Protein AF-A0A9P6EP85-F1 (afdb_monomer)

Structure (mmCIF, N/CA/C/O backbone):
data_AF-A0A9P6EP85-F1
#
_entry.id   AF-A0A9P6EP85-F1
#
loop_
_atom_site.group_PDB
_atom_site.id
_atom_site.type_symbol
_atom_site.label_atom_id
_atom_site.label_alt_id
_atom_site.label_comp_id
_atom_site.label_asym_id
_atom_site.label_entity_id
_atom_site.label_seq_id
_atom_site.pdbx_PDB_ins_code
_atom_site.Cartn_x
_atom_site.Cartn_y
_atom_site.Cartn_z
_atom_site.occupancy
_atom_site.B_iso_or_equiv
_atom_site.auth_seq_id
_atom_site.auth_comp_id
_atom_site.auth_asym_id
_atom_site.auth_atom_id
_atom_site.pdbx_PDB_model_num
ATOM 1 N N . MET A 1 1 ? 7.492 -10.870 2.588 1.00 73.75 1 MET A N 1
ATOM 2 C CA . MET A 1 1 ? 7.222 -9.502 3.086 1.00 73.75 1 MET A CA 1
ATOM 3 C C . MET A 1 1 ? 8.450 -8.638 2.850 1.00 73.75 1 MET A C 1
ATOM 5 O O . MET A 1 1 ? 9.540 -9.198 2.802 1.00 73.75 1 MET A O 1
ATOM 9 N N . GLY A 1 2 ? 8.272 -7.340 2.600 1.00 79.31 2 GLY A N 1
ATOM 10 C CA . GLY A 1 2 ? 9.378 -6.383 2.497 1.00 79.31 2 GLY A CA 1
ATOM 11 C C . GLY A 1 2 ? 9.687 -5.738 3.848 1.00 79.31 2 GLY A C 1
ATOM 12 O O . GLY A 1 2 ? 9.376 -6.296 4.897 1.00 79.31 2 GLY A O 1
ATOM 13 N N . THR A 1 3 ? 10.244 -4.536 3.815 1.00 85.38 3 THR A N 1
ATOM 14 C CA . THR A 1 3 ? 10.462 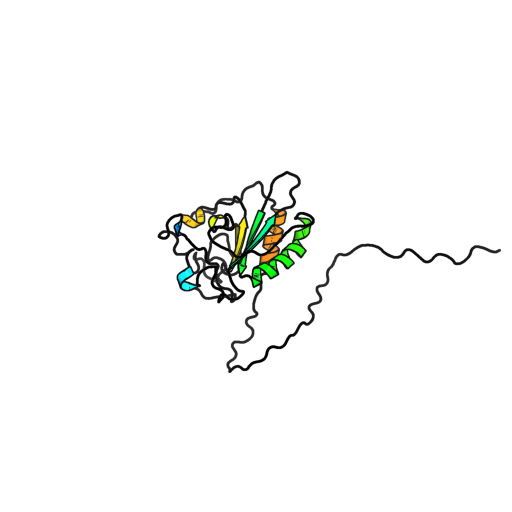-3.640 4.958 1.00 85.38 3 THR A CA 1
ATOM 15 C C . THR A 1 3 ? 9.866 -2.263 4.640 1.00 85.38 3 THR A C 1
ATOM 17 O O . THR A 1 3 ? 9.153 -2.099 3.649 1.00 85.38 3 THR A O 1
ATOM 20 N N . ARG A 1 4 ? 10.173 -1.249 5.452 1.00 85.75 4 ARG A N 1
ATOM 21 C CA . ARG A 1 4 ? 9.839 0.162 5.192 1.00 85.75 4 ARG A CA 1
ATOM 22 C C . ARG A 1 4 ? 10.688 0.808 4.099 1.00 85.75 4 ARG A C 1
ATOM 24 O O . ARG A 1 4 ? 10.381 1.908 3.653 1.00 85.75 4 ARG A O 1
ATOM 31 N N . LYS A 1 5 ? 11.732 0.117 3.634 1.00 85.75 5 LYS A N 1
ATOM 32 C CA . LYS A 1 5 ? 12.603 0.601 2.563 1.00 85.75 5 LYS A CA 1
ATOM 33 C C . LYS A 1 5 ? 12.040 0.214 1.200 1.00 85.75 5 LYS A C 1
ATOM 35 O O . LYS A 1 5 ? 11.703 -0.950 0.963 1.00 85.75 5 LYS A O 1
ATOM 40 N N . PHE A 1 6 ? 11.976 1.180 0.291 1.00 85.62 6 PHE A N 1
ATOM 41 C CA . PHE A 1 6 ? 11.610 0.920 -1.098 1.00 85.62 6 PHE A CA 1
ATOM 42 C C . PHE A 1 6 ? 12.661 0.022 -1.775 1.00 85.62 6 PHE A C 1
ATOM 44 O O . PHE A 1 6 ? 13.865 0.168 -1.549 1.00 85.62 6 PHE A O 1
ATOM 51 N N . GLY A 1 7 ? 12.205 -0.940 -2.578 1.00 81.88 7 GLY A N 1
ATOM 52 C CA . GLY A 1 7 ? 13.025 -2.009 -3.154 1.00 81.88 7 GLY A CA 1
ATOM 53 C C . GLY A 1 7 ? 13.224 -3.234 -2.262 1.00 81.88 7 GLY A C 1
ATOM 54 O O . GLY A 1 7 ? 13.940 -4.163 -2.636 1.00 81.88 7 GLY A O 1
ATOM 55 N N . SER A 1 8 ? 12.583 -3.278 -1.094 1.00 83.81 8 SER A N 1
ATOM 56 C CA . SER A 1 8 ? 12.597 -4.452 -0.222 1.00 83.81 8 SER A CA 1
ATOM 57 C C . SER A 1 8 ? 11.634 -5.550 -0.694 1.00 83.81 8 SER A C 1
ATOM 59 O O . SER A 1 8 ? 10.682 -5.325 -1.443 1.00 83.81 8 SER A O 1
ATOM 61 N N . GLY A 1 9 ? 11.868 -6.782 -0.235 1.00 79.38 9 GLY A N 1
ATOM 62 C CA . GLY A 1 9 ? 11.021 -7.932 -0.568 1.00 79.38 9 GLY A CA 1
ATOM 63 C C . GLY A 1 9 ? 11.385 -8.644 -1.875 1.00 79.38 9 GLY A C 1
ATOM 64 O O . GLY A 1 9 ? 10.648 -9.540 -2.282 1.00 79.38 9 GLY A O 1
ATOM 65 N N . TYR A 1 10 ? 12.512 -8.287 -2.499 1.00 81.00 10 TYR A N 1
ATOM 66 C CA . TYR A 1 10 ? 13.154 -9.100 -3.533 1.00 81.00 10 TYR A CA 1
ATOM 67 C C . TYR A 1 10 ? 13.868 -10.310 -2.905 1.00 81.00 10 TYR A C 1
ATOM 69 O O . TYR A 1 10 ? 14.637 -10.129 -1.956 1.00 81.00 10 TYR A O 1
ATOM 77 N N . PRO A 1 11 ? 13.664 -11.538 -3.417 1.00 75.88 11 PRO A N 1
ATOM 78 C CA . PRO A 1 11 ? 14.387 -12.712 -2.937 1.00 75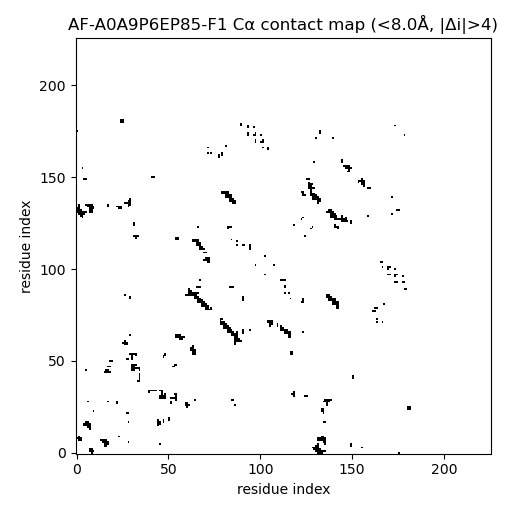.88 11 PRO A CA 1
ATOM 79 C C . PRO A 1 11 ? 15.905 -12.570 -3.115 1.00 75.88 11 PRO A C 1
ATOM 81 O O . PRO A 1 11 ? 16.378 -12.249 -4.201 1.00 75.88 11 PRO A O 1
ATOM 84 N N . GLY A 1 12 ? 16.671 -12.827 -2.052 1.00 68.88 12 GLY A N 1
ATOM 85 C CA . GLY A 1 12 ? 18.133 -12.958 -2.112 1.00 68.88 12 GLY A CA 1
ATOM 86 C C . GLY A 1 12 ? 18.936 -11.662 -2.275 1.00 68.88 12 GLY A C 1
ATOM 87 O O . GLY A 1 12 ? 20.152 -11.741 -2.423 1.00 68.88 12 GLY A O 1
ATOM 88 N N . ILE A 1 13 ? 18.303 -10.483 -2.240 1.00 66.75 13 ILE A N 1
ATOM 89 C CA . ILE A 1 13 ? 18.985 -9.209 -2.507 1.00 66.75 13 ILE A CA 1
ATOM 90 C C . ILE A 1 13 ? 18.655 -8.163 -1.421 1.00 66.75 13 ILE A C 1
ATOM 92 O O . ILE A 1 13 ? 17.506 -7.729 -1.340 1.00 66.75 13 ILE A O 1
ATOM 96 N N . PRO A 1 14 ? 19.645 -7.689 -0.634 1.00 62.72 14 PRO A N 1
ATOM 97 C CA . PRO A 1 14 ? 19.422 -6.733 0.456 1.00 62.72 14 PRO A CA 1
ATOM 98 C C . PRO A 1 14 ? 19.542 -5.247 0.057 1.00 62.72 14 PRO A C 1
ATOM 100 O O . PRO A 1 14 ? 19.476 -4.385 0.930 1.00 62.72 14 PRO A O 1
ATOM 103 N N . ILE A 1 15 ? 19.747 -4.918 -1.224 1.00 65.75 15 ILE A N 1
ATOM 104 C CA . ILE A 1 15 ? 19.901 -3.520 -1.672 1.00 65.75 15 ILE A CA 1
ATOM 105 C C . ILE A 1 15 ? 18.564 -2.770 -1.751 1.00 65.75 15 ILE A C 1
ATOM 107 O O . ILE A 1 15 ? 17.511 -3.367 -1.987 1.00 65.75 15 ILE A O 1
ATOM 111 N N . THR A 1 16 ? 18.629 -1.451 -1.569 1.00 72.12 16 THR A N 1
ATOM 112 C CA . THR A 1 16 ? 17.514 -0.515 -1.752 1.00 72.12 16 THR A CA 1
ATOM 113 C C . THR A 1 16 ? 17.204 -0.298 -3.232 1.00 72.12 16 THR A C 1
ATOM 115 O O . THR A 1 16 ? 18.029 -0.561 -4.109 1.00 72.12 16 THR A O 1
ATOM 118 N N . GLY A 1 17 ? 15.990 0.171 -3.514 1.00 76.69 17 GLY A N 1
ATOM 119 C CA . GLY A 1 17 ? 15.553 0.503 -4.865 1.00 76.69 17 GLY A CA 1
ATOM 120 C C . GLY A 1 17 ? 15.249 -0.693 -5.750 1.00 76.69 17 GLY A C 1
ATOM 121 O O . GLY A 1 17 ? 15.523 -1.846 -5.418 1.00 76.69 17 GLY A O 1
ATOM 122 N N . VAL A 1 18 ? 14.651 -0.400 -6.896 1.00 79.81 18 VAL A N 1
ATOM 123 C CA . VAL A 1 18 ? 14.153 -1.420 -7.825 1.00 79.81 18 VAL A CA 1
ATOM 124 C C . VAL A 1 18 ? 14.833 -1.393 -9.180 1.00 79.81 18 VAL A C 1
ATOM 126 O O . VAL A 1 18 ? 14.522 -2.246 -9.985 1.00 79.81 18 VAL A O 1
ATOM 129 N N . ALA A 1 19 ? 15.785 -0.487 -9.407 1.00 81.75 19 ALA A N 1
ATOM 130 C CA . ALA A 1 19 ? 16.443 -0.346 -10.700 1.00 81.75 19 ALA A CA 1
ATOM 131 C C . ALA A 1 19 ? 17.117 -1.646 -11.178 1.00 81.75 19 ALA A C 1
ATOM 133 O O . ALA A 1 19 ? 17.820 -2.309 -10.406 1.00 81.75 19 ALA A O 1
ATOM 134 N N . GLY A 1 20 ? 16.922 -1.993 -12.449 1.00 78.44 20 GLY A N 1
ATOM 135 C CA . GLY A 1 20 ? 17.494 -3.170 -13.105 1.00 78.44 20 GLY A CA 1
ATOM 136 C C . GLY A 1 20 ? 16.911 -4.501 -12.633 1.00 78.44 20 GLY A C 1
ATOM 137 O O . GLY A 1 20 ? 17.540 -5.545 -12.828 1.00 78.44 20 GLY A O 1
ATOM 138 N N . ARG A 1 21 ? 15.756 -4.498 -11.958 1.00 80.38 21 ARG A N 1
ATOM 139 C CA . ARG A 1 21 ? 15.169 -5.712 -11.376 1.00 80.38 21 ARG A CA 1
ATOM 140 C C . ARG A 1 21 ? 14.017 -6.268 -12.205 1.00 80.38 21 ARG A C 1
ATOM 142 O O . ARG A 1 21 ? 13.260 -5.545 -12.845 1.00 80.38 21 ARG A O 1
ATOM 149 N N . GLY A 1 22 ? 13.883 -7.592 -12.166 1.00 79.88 22 GLY A N 1
ATOM 150 C CA . GLY A 1 22 ? 12.738 -8.290 -12.748 1.00 79.88 22 GLY A CA 1
ATOM 151 C C . GLY A 1 22 ? 11.479 -8.190 -11.882 1.00 79.88 22 GLY A C 1
ATOM 152 O O . GLY A 1 22 ? 11.481 -7.573 -10.822 1.00 79.88 22 GLY A O 1
ATOM 153 N N . PHE A 1 23 ? 10.414 -8.872 -12.301 1.00 84.31 23 PHE A N 1
ATOM 154 C CA . PHE A 1 23 ? 9.119 -8.868 -11.613 1.00 84.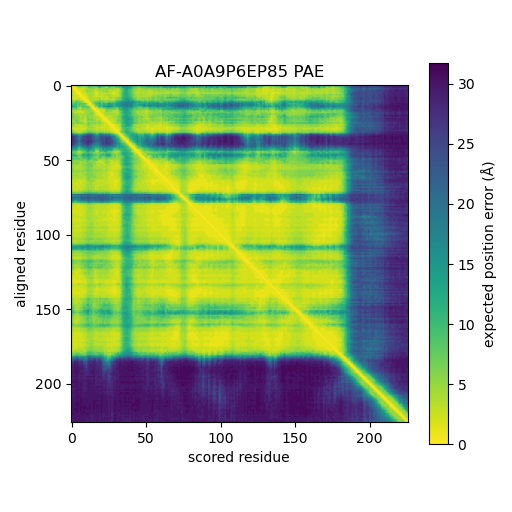31 23 PHE A CA 1
ATOM 155 C C . PHE A 1 23 ? 8.849 -10.231 -10.965 1.00 84.31 23 PHE A C 1
ATOM 157 O O . PHE A 1 23 ? 8.136 -11.051 -11.546 1.00 84.31 23 PHE A O 1
ATOM 164 N N . PRO A 1 24 ? 9.397 -10.521 -9.767 1.00 78.56 24 PRO A N 1
ATOM 165 C CA . PRO A 1 24 ? 9.235 -11.832 -9.131 1.00 78.56 24 PRO A CA 1
ATOM 166 C C . PRO A 1 24 ? 7.772 -12.188 -8.824 1.00 78.56 24 PRO A C 1
ATOM 168 O O . PRO A 1 24 ? 7.471 -13.347 -8.565 1.00 78.56 24 PRO A O 1
ATOM 171 N N . PHE A 1 25 ? 6.873 -11.202 -8.863 1.00 81.94 25 PHE A N 1
ATOM 172 C CA . PHE A 1 25 ? 5.442 -11.359 -8.612 1.00 81.94 25 PHE A CA 1
ATOM 173 C C . PHE A 1 25 ? 4.581 -10.832 -9.772 1.00 81.94 25 PHE A C 1
ATOM 175 O O . PHE A 1 25 ? 3.419 -10.516 -9.555 1.00 81.94 25 PHE A O 1
ATOM 182 N N . VAL A 1 26 ? 5.145 -10.716 -10.986 1.00 83.50 26 VAL A N 1
ATOM 183 C CA . VAL A 1 26 ? 4.529 -10.177 -12.225 1.00 83.50 26 VAL A CA 1
ATOM 184 C C . VAL A 1 26 ? 4.136 -8.699 -12.197 1.00 83.50 26 VAL A C 1
ATOM 186 O O . VAL A 1 26 ? 4.336 -8.006 -13.194 1.00 83.50 26 VAL A O 1
ATOM 189 N N . PHE A 1 27 ? 3.642 -8.192 -11.074 1.00 86.94 27 PHE A N 1
ATOM 190 C CA . PHE A 1 27 ? 3.335 -6.779 -10.905 1.00 86.94 27 PHE A CA 1
ATOM 191 C C . PHE A 1 27 ? 4.606 -5.932 -10.898 1.00 86.94 27 PHE A C 1
ATOM 193 O O . PHE A 1 27 ? 5.666 -6.349 -10.418 1.00 86.94 27 PHE A O 1
ATOM 200 N N . TRP A 1 28 ? 4.493 -4.732 -11.461 1.00 89.12 28 TRP A N 1
ATOM 201 C CA . TRP A 1 28 ? 5.596 -3.783 -11.517 1.00 89.12 28 TRP A CA 1
ATOM 202 C C . TRP A 1 28 ? 5.761 -3.087 -10.167 1.00 89.12 28 TRP A C 1
ATOM 204 O O . TRP A 1 28 ? 4.763 -2.844 -9.483 1.00 89.12 28 TRP A O 1
ATOM 214 N N . PRO A 1 29 ? 6.993 -2.725 -9.774 1.00 89.50 29 PRO A N 1
ATOM 215 C CA . PRO A 1 29 ? 7.190 -1.865 -8.625 1.00 89.50 29 PRO A CA 1
ATOM 216 C C . PRO A 1 29 ? 6.422 -0.551 -8.768 1.00 89.50 29 PRO A C 1
ATOM 218 O O . PRO A 1 29 ? 6.234 -0.031 -9.876 1.00 89.50 29 PRO A O 1
ATOM 221 N N . LEU A 1 30 ? 6.025 0.004 -7.627 1.00 90.62 30 LEU A N 1
ATOM 222 C CA . LEU A 1 30 ? 5.431 1.332 -7.562 1.00 90.62 30 LEU A CA 1
ATOM 223 C C . LEU A 1 30 ? 6.388 2.365 -8.164 1.00 90.62 30 LEU A C 1
ATOM 225 O O . LEU A 1 30 ? 7.606 2.242 -8.031 1.00 90.62 30 LEU A O 1
ATOM 229 N N . ALA A 1 31 ? 5.824 3.374 -8.816 1.00 87.69 31 ALA A N 1
ATOM 230 C CA . ALA A 1 31 ? 6.543 4.548 -9.276 1.00 87.69 31 ALA A CA 1
ATOM 231 C C . ALA A 1 31 ? 6.081 5.750 -8.465 1.00 87.69 31 ALA A C 1
ATOM 233 O O . ALA A 1 31 ? 4.944 6.199 -8.593 1.00 87.69 31 ALA A O 1
ATOM 234 N N . TRP A 1 32 ? 6.970 6.256 -7.619 1.00 84.44 32 TRP A N 1
ATOM 235 C CA . TRP A 1 32 ? 6.767 7.531 -6.951 1.00 84.44 32 TRP A CA 1
ATOM 236 C C . TRP A 1 32 ? 7.176 8.608 -7.943 1.00 84.44 32 TRP A C 1
ATOM 238 O O . TRP A 1 32 ? 8.355 8.705 -8.290 1.00 84.44 32 TRP A O 1
ATOM 248 N N . GLY A 1 33 ? 6.223 9.366 -8.476 1.00 63.62 33 GLY A N 1
ATOM 249 C CA . GLY A 1 33 ? 6.595 10.442 -9.369 1.00 63.62 33 GLY A CA 1
ATOM 250 C C . GLY A 1 33 ? 7.086 11.637 -8.555 1.00 63.62 33 GLY A C 1
ATOM 251 O O . GLY A 1 33 ? 6.698 11.891 -7.413 1.00 63.62 33 GLY A O 1
ATOM 252 N N . GLY A 1 34 ? 8.059 12.339 -9.122 1.00 52.62 34 GLY A N 1
ATOM 253 C CA . GLY A 1 34 ? 8.551 13.565 -8.529 1.00 52.62 34 GLY A CA 1
ATOM 254 C C . GLY A 1 34 ? 9.263 13.389 -7.182 1.00 52.62 34 GLY A C 1
ATOM 255 O O . GLY A 1 34 ? 8.911 14.040 -6.203 1.00 52.62 34 GLY A O 1
ATOM 256 N N . ALA A 1 35 ? 10.466 12.814 -7.228 1.00 43.06 35 ALA A N 1
ATOM 257 C CA . ALA A 1 35 ? 11.585 13.405 -6.483 1.00 43.06 35 ALA A CA 1
ATOM 258 C C . ALA A 1 35 ? 11.802 14.911 -6.834 1.00 43.06 35 ALA A C 1
ATOM 260 O O . ALA A 1 35 ? 12.675 15.565 -6.286 1.00 43.06 35 ALA A O 1
ATOM 261 N N . GLY A 1 36 ? 11.008 15.509 -7.733 1.00 37.97 36 GLY A N 1
ATOM 262 C CA . GLY A 1 36 ? 11.091 16.886 -8.219 1.00 37.97 36 GLY A CA 1
ATOM 263 C C . GLY A 1 36 ? 10.569 18.005 -7.313 1.00 37.97 36 GLY A C 1
ATOM 264 O O . GLY A 1 36 ? 10.801 19.157 -7.663 1.00 37.97 36 GLY A O 1
ATOM 265 N N . ALA A 1 37 ? 9.941 17.737 -6.162 1.00 38.00 37 ALA A N 1
ATOM 266 C CA . ALA A 1 37 ? 9.638 18.800 -5.183 1.00 38.00 37 ALA A CA 1
ATOM 267 C C . ALA A 1 37 ? 10.681 18.901 -4.047 1.00 38.00 37 ALA A C 1
ATOM 269 O O . ALA A 1 37 ? 10.747 19.916 -3.358 1.00 38.00 37 ALA A O 1
ATOM 270 N N . ALA A 1 38 ? 11.543 17.888 -3.899 1.00 36.22 38 ALA A N 1
ATOM 271 C CA . ALA A 1 38 ? 12.669 17.869 -2.966 1.00 36.22 38 ALA A CA 1
ATOM 272 C C . ALA A 1 38 ? 13.878 17.148 -3.597 1.00 36.22 38 ALA A C 1
ATOM 274 O O . ALA A 1 38 ? 14.322 16.106 -3.127 1.00 36.22 38 ALA A O 1
ATOM 275 N N . GLY A 1 39 ? 14.409 17.710 -4.687 1.00 35.44 39 GLY A N 1
ATOM 276 C CA . GLY A 1 39 ? 15.680 17.276 -5.276 1.00 35.44 39 GLY A CA 1
ATOM 277 C C . GLY A 1 39 ? 15.600 16.004 -6.127 1.00 35.44 39 GLY A C 1
ATOM 278 O O . GLY A 1 39 ? 16.026 14.930 -5.703 1.00 35.44 39 GLY A O 1
ATOM 279 N N . ALA A 1 40 ? 15.189 16.162 -7.392 1.00 39.34 40 ALA A N 1
ATOM 280 C CA . ALA A 1 40 ? 15.161 15.104 -8.413 1.00 39.34 40 ALA A CA 1
ATOM 281 C C . ALA A 1 40 ? 16.546 14.497 -8.722 1.00 39.34 40 ALA A C 1
ATOM 283 O O . ALA A 1 40 ? 16.662 13.560 -9.503 1.00 39.34 40 ALA A O 1
ATOM 284 N N . THR A 1 41 ? 17.602 15.022 -8.107 1.00 40.97 41 THR A N 1
ATOM 285 C CA . THR A 1 41 ? 18.986 14.569 -8.240 1.00 40.97 41 THR A CA 1
ATOM 286 C C . THR A 1 41 ? 19.443 13.642 -7.114 1.00 40.97 41 THR A C 1
ATOM 288 O O . THR A 1 41 ? 20.540 13.102 -7.206 1.00 40.97 41 THR A O 1
ATOM 291 N N . THR A 1 42 ? 18.667 13.471 -6.035 1.00 46.72 42 THR A N 1
ATOM 292 C CA . THR A 1 42 ? 19.180 12.804 -4.822 1.00 46.72 42 THR A CA 1
ATOM 293 C C . THR A 1 42 ? 18.639 11.380 -4.637 1.00 46.72 42 THR A C 1
ATOM 295 O O . THR A 1 42 ? 19.357 10.533 -4.112 1.00 46.72 42 THR A O 1
ATOM 298 N N . TYR A 1 43 ? 17.437 11.052 -5.142 1.00 58.44 43 TYR A N 1
ATOM 299 C CA . TYR A 1 43 ? 16.791 9.743 -4.899 1.00 58.44 43 TYR A CA 1
ATOM 300 C C . TYR A 1 43 ? 16.330 9.021 -6.168 1.00 58.44 43 TYR A C 1
ATOM 302 O O . TYR A 1 43 ? 15.188 8.577 -6.269 1.00 58.44 43 TYR A O 1
ATOM 310 N N . HIS A 1 44 ? 17.257 8.833 -7.113 1.00 59.06 44 HIS A N 1
ATOM 311 C CA . HIS A 1 44 ? 17.052 8.077 -8.362 1.00 59.06 44 HIS A CA 1
ATOM 312 C C . HIS A 1 44 ? 16.444 6.681 -8.176 1.00 59.06 44 HIS A C 1
ATOM 314 O O . HIS A 1 44 ? 15.866 6.124 -9.097 1.00 59.06 44 HIS A O 1
ATOM 320 N N . TYR A 1 45 ? 16.580 6.089 -6.992 1.00 67.88 45 TYR A N 1
ATOM 321 C CA . TYR A 1 45 ? 16.059 4.757 -6.728 1.00 67.88 45 TYR A CA 1
ATOM 322 C C . TYR A 1 45 ? 14.543 4.734 -6.453 1.00 67.88 45 TYR A C 1
ATOM 324 O O . TYR A 1 45 ? 13.965 3.650 -6.511 1.00 67.88 45 TYR A O 1
ATOM 332 N N . LEU A 1 46 ? 13.929 5.885 -6.135 1.00 69.06 46 LEU A N 1
ATOM 333 C CA . LEU A 1 46 ? 12.478 6.071 -5.976 1.00 69.06 46 LEU A CA 1
ATOM 334 C C . LEU A 1 46 ? 11.810 6.454 -7.305 1.00 69.06 46 LEU A C 1
ATOM 336 O O . LEU A 1 46 ? 10.683 6.034 -7.560 1.00 69.06 46 LEU A O 1
ATOM 340 N N . ASP A 1 47 ? 12.524 7.211 -8.146 1.00 68.94 47 ASP A N 1
ATOM 341 C CA . ASP A 1 47 ? 12.102 7.551 -9.505 1.00 68.94 47 ASP A CA 1
ATOM 342 C C . ASP A 1 47 ? 12.556 6.473 -10.491 1.00 68.94 47 ASP A C 1
ATOM 344 O O . ASP A 1 47 ? 13.613 6.533 -11.117 1.00 68.94 47 ASP A O 1
ATOM 348 N N . ASN A 1 48 ? 11.724 5.451 -10.616 1.00 67.25 48 ASN A N 1
ATOM 349 C CA . ASN A 1 48 ? 11.910 4.356 -11.556 1.00 67.25 48 ASN A CA 1
ATOM 350 C C . ASN A 1 48 ? 10.999 4.506 -12.788 1.00 67.25 48 ASN A C 1
ATOM 352 O O . ASN A 1 48 ? 10.784 3.538 -13.524 1.00 67.25 48 ASN A O 1
ATOM 356 N N . SER A 1 49 ? 10.467 5.714 -13.016 1.00 71.00 49 SER A N 1
ATOM 357 C CA . SER A 1 49 ? 9.484 5.978 -14.068 1.00 71.00 49 SER A CA 1
ATOM 358 C C . SER A 1 49 ? 10.039 5.775 -15.478 1.00 71.00 49 SER A C 1
ATOM 360 O O . SER A 1 49 ? 9.298 5.489 -16.415 1.00 71.00 49 SER A O 1
ATOM 362 N N . THR A 1 50 ? 11.362 5.857 -15.620 1.00 75.56 50 THR A N 1
ATOM 363 C CA . THR A 1 50 ? 12.069 5.589 -16.878 1.00 75.56 50 THR A CA 1
ATOM 364 C C . THR A 1 50 ? 12.147 4.092 -17.195 1.00 75.56 50 THR A C 1
ATOM 366 O O . THR A 1 50 ? 12.083 3.712 -18.360 1.00 75.56 50 THR A O 1
ATOM 369 N N . GLU A 1 51 ? 12.269 3.232 -16.179 1.00 77.94 51 GLU A N 1
ATOM 370 C CA . GLU A 1 51 ? 12.414 1.780 -16.366 1.00 77.94 51 GLU A CA 1
ATOM 371 C C . GLU A 1 51 ? 11.062 1.060 -16.371 1.00 77.94 51 GLU A C 1
ATOM 373 O O . GLU A 1 51 ? 10.808 0.205 -17.217 1.00 77.94 51 GLU A O 1
ATOM 378 N N . TYR A 1 52 ? 10.170 1.436 -15.453 1.00 79.25 52 TYR A N 1
ATOM 379 C CA . TYR A 1 52 ? 8.878 0.778 -15.243 1.00 79.25 52 TYR A CA 1
ATOM 380 C C . TYR A 1 52 ? 7.689 1.677 -15.608 1.00 79.25 52 TYR A C 1
ATOM 382 O O . TYR A 1 52 ? 6.548 1.387 -15.263 1.00 79.25 52 TYR A O 1
ATOM 390 N N . GLY A 1 53 ? 7.929 2.789 -16.302 1.00 83.12 53 GLY A N 1
ATOM 391 C CA . GLY A 1 53 ? 6.894 3.746 -16.691 1.00 83.12 53 GLY A CA 1
ATOM 392 C C . GLY A 1 53 ? 6.388 4.631 -15.540 1.00 83.12 53 GLY A C 1
ATOM 393 O O . GLY A 1 53 ? 6.667 4.364 -14.373 1.00 83.12 53 GLY A O 1
ATOM 394 N N . PRO A 1 54 ? 5.610 5.685 -15.839 1.00 86.88 54 PRO A N 1
ATOM 395 C CA . PRO A 1 54 ? 5.007 6.577 -14.841 1.00 86.88 54 PRO A CA 1
ATOM 396 C C . PRO A 1 54 ? 3.800 5.946 -14.130 1.00 86.88 54 PRO A C 1
ATOM 398 O O . PRO A 1 54 ? 3.277 4.916 -14.570 1.00 86.88 54 PRO A O 1
ATOM 401 N N . PHE A 1 55 ? 3.373 6.511 -12.997 1.00 88.50 55 PHE A N 1
ATOM 402 C CA . PHE A 1 55 ? 2.302 5.956 -12.151 1.00 88.50 55 PHE A CA 1
ATOM 403 C C . PHE A 1 55 ? 0.955 5.785 -12.880 1.00 88.50 55 PHE A C 1
ATOM 405 O O . PHE A 1 55 ? 0.192 4.870 -12.570 1.00 88.50 55 PHE A O 1
ATOM 412 N N . ASP A 1 56 ? 0.692 6.608 -13.892 1.00 89.44 56 ASP A N 1
ATOM 413 C CA . ASP A 1 56 ? -0.506 6.613 -14.738 1.00 89.44 56 ASP A CA 1
ATOM 414 C C . ASP A 1 56 ? -0.387 5.717 -15.987 1.00 89.44 56 ASP A C 1
ATOM 416 O O . ASP A 1 56 ? -1.281 5.692 -16.836 1.00 89.44 56 ASP A O 1
ATOM 420 N N . ASN A 1 57 ? 0.689 4.931 -16.103 1.00 88.56 57 ASN A N 1
ATOM 421 C CA . ASN A 1 57 ? 0.869 4.006 -17.215 1.00 88.56 57 ASN A CA 1
ATOM 422 C C . ASN A 1 57 ? -0.151 2.857 -17.159 1.00 88.56 57 ASN A C 1
ATOM 424 O O . ASN A 1 57 ? -0.043 1.938 -16.348 1.00 88.56 57 ASN A O 1
ATOM 428 N N . SER A 1 58 ? -1.116 2.878 -18.078 1.00 90.44 58 SER A N 1
ATOM 429 C CA . SER A 1 58 ? -2.164 1.858 -18.201 1.00 90.44 58 SER A CA 1
ATOM 430 C C . SER A 1 58 ? -1.668 0.496 -18.699 1.00 90.44 58 SER A C 1
ATOM 432 O O . SER A 1 58 ? -2.386 -0.490 -18.559 1.00 90.44 58 SER A O 1
ATOM 434 N N . SER A 1 59 ? -0.442 0.413 -19.232 1.00 90.00 59 SER A N 1
ATOM 435 C CA . SER A 1 59 ? 0.191 -0.853 -19.640 1.00 90.00 59 SER A CA 1
ATOM 436 C C . SER A 1 59 ? 0.788 -1.640 -18.467 1.00 90.00 59 SER A C 1
ATOM 438 O O . SER A 1 59 ? 1.273 -2.754 -18.666 1.00 90.00 59 SER A O 1
ATOM 440 N N . ARG A 1 60 ? 0.769 -1.084 -17.247 1.00 89.81 60 ARG A N 1
ATOM 441 C CA . ARG A 1 60 ? 1.138 -1.806 -16.024 1.00 89.81 60 ARG A CA 1
ATOM 442 C C . ARG A 1 60 ? 0.244 -3.043 -15.851 1.00 89.81 60 ARG A C 1
ATOM 444 O O . ARG A 1 60 ? -0.978 -2.919 -15.963 1.00 89.81 60 ARG A O 1
ATOM 451 N N . PRO A 1 61 ? 0.799 -4.224 -15.525 1.00 90.44 61 PRO A N 1
ATOM 452 C CA . PRO A 1 61 ? 0.003 -5.362 -15.081 1.00 90.44 61 PRO A CA 1
ATOM 453 C C . PRO A 1 61 ? -0.885 -4.959 -13.900 1.00 90.44 61 PRO A C 1
ATOM 455 O O . PRO A 1 61 ? -0.398 -4.369 -12.940 1.00 90.44 61 PRO A O 1
ATOM 458 N N . GLY A 1 62 ? -2.185 -5.240 -14.003 1.00 90.88 62 GLY A N 1
ATOM 459 C CA . GLY A 1 62 ? -3.179 -4.817 -13.011 1.00 90.88 62 GLY A CA 1
ATOM 460 C C . GLY A 1 62 ? -3.670 -3.365 -13.146 1.00 90.88 62 GLY A C 1
ATOM 461 O O . GLY A 1 62 ? -4.605 -2.964 -12.457 1.00 90.88 62 GLY A O 1
ATOM 462 N N . GLY A 1 63 ? -3.127 -2.592 -14.091 1.00 93.38 63 GLY A N 1
ATOM 463 C CA . GLY A 1 63 ? -3.555 -1.232 -14.420 1.00 93.38 63 GLY A CA 1
ATOM 464 C C . GLY A 1 63 ? -2.762 -0.133 -13.711 1.00 93.38 63 GLY A C 1
ATOM 465 O O . GLY A 1 63 ? -1.738 -0.375 -13.074 1.00 93.38 63 GLY A O 1
ATOM 466 N N . VAL A 1 64 ? -3.239 1.106 -13.853 1.00 94.38 64 VAL A N 1
ATOM 467 C CA . VAL A 1 64 ? -2.595 2.298 -13.277 1.00 94.38 64 VAL A CA 1
ATOM 468 C C . VAL A 1 64 ? -2.490 2.214 -11.755 1.00 94.38 64 VAL A C 1
ATOM 470 O O . VAL A 1 64 ? -3.297 1.548 -11.096 1.00 94.38 64 VAL A O 1
ATOM 473 N N . MET A 1 65 ? -1.520 2.930 -11.187 1.00 94.75 65 MET A N 1
ATOM 474 C CA . MET A 1 65 ? -1.392 3.021 -9.738 1.00 94.75 65 MET A CA 1
ATOM 475 C C . MET A 1 65 ? -2.636 3.662 -9.127 1.00 94.75 65 MET A C 1
ATOM 477 O O . MET A 1 65 ? -3.153 4.674 -9.599 1.00 94.75 65 MET A O 1
ATOM 481 N N . THR A 1 66 ? -3.120 3.039 -8.066 1.00 96.75 66 THR A N 1
ATOM 482 C CA . THR A 1 66 ? -4.395 3.323 -7.420 1.00 96.75 66 THR A CA 1
ATOM 483 C C . THR A 1 66 ? -4.191 3.247 -5.915 1.00 96.75 66 THR A C 1
ATOM 485 O O . THR A 1 66 ? -3.358 2.480 -5.433 1.00 96.75 66 THR A O 1
ATOM 488 N N . THR A 1 67 ? -4.931 4.050 -5.162 1.00 97.75 67 THR A N 1
ATOM 489 C CA . THR A 1 67 ? -4.890 4.077 -3.702 1.00 97.75 67 THR A CA 1
ATOM 490 C C . THR A 1 67 ? -6.283 3.963 -3.099 1.00 97.75 67 THR A C 1
ATOM 492 O O . THR A 1 67 ? -7.271 4.338 -3.728 1.00 97.75 67 THR A O 1
ATOM 495 N N . ALA A 1 68 ? -6.367 3.440 -1.880 1.00 97.69 68 ALA A N 1
ATOM 496 C CA . ALA A 1 68 ? -7.583 3.431 -1.077 1.00 97.69 68 ALA A CA 1
ATOM 497 C C . ALA A 1 68 ? -7.240 3.709 0.387 1.00 97.69 68 ALA A C 1
ATOM 499 O O . ALA A 1 68 ? -6.180 3.295 0.863 1.00 97.69 68 ALA A O 1
ATOM 500 N N . ALA A 1 69 ? -8.134 4.416 1.077 1.00 97.00 69 ALA A N 1
ATOM 501 C CA . ALA A 1 69 ? -7.956 4.834 2.460 1.00 97.00 69 ALA A CA 1
ATOM 502 C C . ALA A 1 69 ? -8.795 3.975 3.414 1.00 97.00 69 ALA A C 1
ATOM 504 O O . ALA A 1 69 ? -9.968 3.701 3.159 1.00 97.00 69 ALA A O 1
ATOM 505 N N . PHE A 1 70 ? -8.193 3.601 4.538 1.00 96.00 70 PHE A N 1
ATOM 506 C CA . PHE A 1 70 ? -8.800 2.829 5.613 1.00 96.00 70 PHE A CA 1
ATOM 507 C C . PHE A 1 70 ? -8.630 3.592 6.920 1.00 96.00 70 PHE A C 1
ATOM 509 O O . PHE A 1 70 ? -7.524 3.707 7.451 1.00 96.00 70 PHE A O 1
ATOM 516 N N . THR A 1 71 ? -9.732 4.119 7.440 1.00 94.50 71 THR A N 1
ATOM 517 C CA . THR A 1 71 ? -9.733 4.885 8.686 1.00 94.50 71 THR A CA 1
ATOM 518 C C . THR A 1 71 ? -10.160 3.998 9.846 1.00 94.50 71 THR A C 1
ATOM 520 O O . THR A 1 71 ? -11.175 3.302 9.774 1.00 94.50 71 THR A O 1
ATOM 523 N N . ALA A 1 72 ? -9.385 4.036 10.926 1.00 92.69 72 ALA A N 1
ATOM 524 C CA . ALA A 1 72 ? -9.685 3.316 12.149 1.00 92.69 72 ALA A CA 1
ATOM 525 C C . ALA A 1 72 ? -10.966 3.824 12.815 1.00 92.69 72 ALA A C 1
ATOM 527 O O . ALA A 1 72 ? -11.253 5.022 12.846 1.00 92.69 72 ALA A O 1
ATOM 528 N N . LEU A 1 73 ? -11.704 2.890 13.409 1.00 87.88 73 LEU A N 1
ATOM 529 C CA . LEU A 1 73 ? -12.708 3.193 14.411 1.00 87.88 73 LEU A CA 1
ATOM 530 C C . LEU A 1 73 ? -11.979 3.657 15.670 1.00 87.88 73 LEU A C 1
ATOM 532 O O . LEU A 1 73 ? -11.331 2.857 16.345 1.00 87.88 73 LEU A O 1
ATOM 536 N N . ASP A 1 74 ? -12.078 4.943 15.983 1.00 76.06 74 ASP A N 1
ATOM 537 C CA . ASP A 1 74 ? -11.427 5.502 17.159 1.00 76.06 74 ASP A CA 1
ATOM 538 C C . ASP A 1 74 ? -12.442 6.185 18.082 1.00 76.06 74 ASP A C 1
ATOM 540 O O . ASP A 1 74 ? -13.092 7.166 17.721 1.00 76.06 74 ASP A O 1
ATOM 544 N N . LEU A 1 75 ? -12.584 5.635 19.292 1.00 67.62 75 LEU A N 1
ATOM 545 C CA . LEU A 1 75 ? -13.450 6.157 20.358 1.00 67.62 75 LEU A CA 1
ATOM 546 C C . LEU A 1 75 ? -12.778 7.277 21.177 1.00 67.62 75 LEU A C 1
ATOM 548 O O . LEU A 1 75 ? -13.419 7.893 22.024 1.00 67.62 75 LEU A O 1
ATOM 552 N N . SER A 1 76 ? -11.493 7.536 20.935 1.00 66.81 76 SER A N 1
ATOM 553 C CA . SER A 1 76 ? -10.624 8.491 21.632 1.00 66.81 76 SER A CA 1
ATOM 554 C C . SER A 1 76 ? -10.259 9.728 20.792 1.00 66.81 76 SER A C 1
ATOM 556 O O . SER A 1 76 ? -9.349 10.472 21.153 1.00 66.81 76 SER A O 1
ATOM 558 N N . GLN A 1 77 ? -10.994 9.976 19.698 1.00 60.56 77 GLN A N 1
ATOM 559 C CA . GLN A 1 77 ? -10.802 11.088 18.746 1.00 60.56 77 GLN A CA 1
ATOM 560 C C . GLN A 1 77 ? -9.454 11.099 18.002 1.00 60.56 77 GLN A C 1
ATOM 562 O O . GLN A 1 77 ? -9.051 12.130 17.461 1.00 60.56 77 GLN A O 1
ATOM 567 N N . GLN A 1 78 ? -8.757 9.965 17.927 1.00 67.88 78 GLN A N 1
ATOM 568 C CA . GLN A 1 78 ? -7.520 9.842 17.154 1.00 67.88 78 GLN A CA 1
ATOM 569 C C . GLN A 1 78 ? -7.817 9.215 15.791 1.00 67.88 78 GLN A C 1
ATOM 571 O O . GLN A 1 78 ? -7.971 8.011 15.634 1.00 67.88 78 GLN A O 1
ATOM 576 N N . HIS A 1 79 ? -7.912 10.041 14.757 1.00 80.25 79 HIS A N 1
ATOM 577 C CA . HIS A 1 79 ? -8.152 9.536 13.409 1.00 80.25 79 HIS A CA 1
ATOM 578 C C . HIS A 1 79 ? -6.861 8.938 12.835 1.00 80.25 79 HIS A C 1
ATOM 580 O O . HIS A 1 79 ? -6.010 9.656 12.320 1.00 80.25 79 HIS A O 1
ATOM 586 N N . THR A 1 80 ? -6.710 7.615 12.939 1.00 92.50 80 THR A N 1
ATOM 587 C CA . THR A 1 80 ? -5.644 6.879 12.244 1.00 92.50 80 THR A CA 1
ATOM 588 C C . THR A 1 80 ? -6.142 6.485 10.857 1.00 92.50 80 THR A C 1
ATOM 590 O O . THR A 1 80 ? -7.089 5.703 10.755 1.00 92.50 80 THR A O 1
ATOM 593 N N . THR A 1 81 ? -5.503 6.986 9.800 1.00 95.12 81 THR A N 1
ATOM 594 C CA . THR A 1 81 ? -5.822 6.615 8.414 1.00 95.12 81 THR A CA 1
ATOM 595 C C . THR A 1 81 ? -4.623 5.941 7.763 1.00 95.12 81 THR A C 1
ATOM 597 O O . THR A 1 81 ? -3.522 6.492 7.719 1.00 95.12 81 THR A O 1
ATOM 600 N N . PHE A 1 82 ? -4.851 4.735 7.255 1.00 96.62 82 PHE A N 1
ATOM 601 C CA . PHE A 1 82 ? -3.890 3.987 6.459 1.00 96.62 82 PHE A CA 1
ATOM 602 C C . PHE A 1 82 ? -4.269 4.060 4.986 1.00 96.62 82 PHE A C 1
ATOM 604 O O . PHE A 1 82 ? -5.449 3.994 4.648 1.00 96.62 82 PHE A O 1
ATOM 611 N N . HIS A 1 83 ? -3.277 4.121 4.106 1.00 97.56 83 HIS A N 1
ATOM 612 C CA . HIS A 1 83 ? -3.496 4.036 2.668 1.00 97.56 83 HIS A CA 1
ATOM 613 C C . HIS A 1 83 ? -2.795 2.812 2.108 1.00 97.56 83 HIS A C 1
ATOM 615 O O . HIS A 1 83 ? -1.626 2.565 2.406 1.00 97.56 83 HIS A O 1
ATOM 621 N N . ILE A 1 84 ? -3.491 2.073 1.252 1.00 97.56 84 ILE A N 1
ATOM 622 C CA . ILE A 1 84 ? -2.833 1.115 0.364 1.00 97.56 84 ILE A CA 1
ATOM 623 C C . ILE A 1 84 ? -2.536 1.797 -0.964 1.00 97.56 84 ILE A C 1
ATOM 625 O O . ILE A 1 84 ? -3.311 2.638 -1.421 1.00 97.56 84 ILE A O 1
ATOM 629 N N . LEU A 1 85 ? -1.423 1.431 -1.584 1.00 97.12 85 LEU A N 1
ATOM 630 C CA . LEU A 1 85 ? -1.034 1.855 -2.924 1.00 97.12 85 LEU A CA 1
ATOM 631 C C . LEU A 1 85 ? -0.533 0.632 -3.690 1.00 97.12 85 LEU A C 1
ATOM 633 O O . LEU A 1 85 ? 0.386 -0.046 -3.227 1.00 97.12 85 LEU A O 1
ATOM 637 N N . ALA A 1 86 ? -1.146 0.349 -4.835 1.00 96.19 86 ALA A N 1
ATOM 638 C CA . ALA A 1 86 ? -0.800 -0.751 -5.737 1.00 96.19 86 ALA A CA 1
ATOM 639 C C . ALA A 1 86 ? -1.328 -0.446 -7.149 1.00 96.19 86 ALA A C 1
ATOM 641 O O . ALA A 1 86 ? -1.794 0.663 -7.412 1.00 96.19 86 ALA A O 1
ATOM 642 N N . ASP A 1 87 ? -1.283 -1.415 -8.059 1.00 95.31 87 ASP A N 1
ATOM 643 C CA . ASP A 1 87 ? -2.080 -1.369 -9.285 1.00 95.31 87 ASP A CA 1
ATOM 644 C C . ASP A 1 87 ? -3.594 -1.438 -8.984 1.00 95.31 87 ASP A C 1
ATOM 646 O O . ASP A 1 87 ? -4.024 -1.874 -7.911 1.00 95.31 87 ASP A O 1
ATOM 650 N N . ASN A 1 88 ? -4.412 -0.988 -9.936 1.00 96.06 88 ASN A N 1
ATOM 651 C CA . ASN A 1 88 ? -5.866 -0.891 -9.790 1.00 96.06 88 ASN A CA 1
ATOM 652 C C . ASN A 1 88 ? -6.524 -2.231 -9.415 1.00 96.06 88 ASN A C 1
ATOM 654 O O . ASN A 1 88 ? -7.370 -2.284 -8.521 1.00 96.06 88 ASN A O 1
ATOM 658 N N . PHE A 1 89 ? -6.128 -3.325 -10.063 1.00 95.12 89 PHE A N 1
ATOM 659 C CA . PHE A 1 89 ? -6.664 -4.653 -9.778 1.00 95.12 89 PHE A CA 1
ATOM 660 C C . PHE A 1 89 ? -6.351 -5.086 -8.341 1.00 95.12 89 PHE A C 1
ATOM 662 O O . PHE A 1 89 ? -7.260 -5.462 -7.597 1.00 95.12 89 PHE A O 1
ATOM 669 N N . THR A 1 90 ? -5.089 -4.969 -7.928 1.00 95.81 90 THR A N 1
ATOM 670 C CA . THR A 1 90 ? -4.643 -5.332 -6.580 1.00 95.81 90 THR A CA 1
ATOM 671 C C . THR A 1 90 ? -5.326 -4.489 -5.508 1.00 95.81 90 THR A C 1
ATOM 673 O O . THR A 1 90 ? -5.756 -5.042 -4.498 1.00 95.81 90 THR A O 1
ATOM 676 N N . VAL A 1 91 ? -5.489 -3.174 -5.711 1.00 97.50 91 VAL A N 1
ATOM 677 C CA . VAL A 1 91 ? -6.208 -2.324 -4.744 1.00 97.50 91 VAL A CA 1
ATOM 678 C C . VAL A 1 91 ? -7.658 -2.760 -4.583 1.00 97.50 91 VAL A C 1
ATOM 680 O O . VAL A 1 91 ? -8.098 -2.920 -3.449 1.00 97.50 91 VAL A O 1
ATOM 683 N N . ASN A 1 92 ? -8.394 -2.993 -5.672 1.00 96.69 92 ASN A N 1
ATOM 684 C CA . ASN A 1 92 ? -9.795 -3.416 -5.563 1.00 96.69 92 ASN A CA 1
ATOM 685 C C . ASN A 1 92 ? -9.933 -4.774 -4.864 1.00 96.69 92 ASN A C 1
ATOM 687 O O . ASN A 1 92 ? -10.784 -4.913 -3.990 1.00 96.69 92 ASN A O 1
ATOM 691 N N . SER A 1 93 ? -9.057 -5.736 -5.174 1.00 95.50 93 SER A N 1
ATOM 692 C CA . SER A 1 93 ? -9.027 -7.026 -4.469 1.00 95.50 93 SER A CA 1
ATOM 693 C C . SER A 1 93 ? -8.782 -6.841 -2.969 1.00 95.50 93 SER A C 1
ATOM 695 O O . SER A 1 93 ? -9.511 -7.381 -2.141 1.00 95.50 93 SER A O 1
ATOM 697 N N . LEU A 1 94 ? -7.781 -6.033 -2.603 1.00 97.19 94 LEU A N 1
ATOM 698 C CA . LEU A 1 94 ? -7.423 -5.814 -1.203 1.00 97.19 94 LEU A CA 1
ATOM 699 C C . LEU A 1 94 ? -8.476 -5.017 -0.429 1.00 97.19 94 LEU A C 1
ATOM 701 O O . LEU A 1 94 ? -8.588 -5.218 0.775 1.00 97.19 94 LEU A O 1
ATOM 705 N N . ILE A 1 95 ? -9.252 -4.137 -1.072 1.00 97.44 95 ILE A N 1
ATOM 706 C CA . ILE A 1 95 ? -10.383 -3.460 -0.417 1.00 97.44 95 ILE A CA 1
ATOM 707 C C . ILE A 1 95 ? -11.377 -4.493 0.114 1.00 97.44 95 ILE A C 1
ATOM 709 O O . ILE A 1 95 ? -11.760 -4.412 1.282 1.00 97.44 95 ILE A O 1
ATOM 713 N N . GLU A 1 96 ? -11.766 -5.467 -0.712 1.00 95.25 96 GLU A N 1
ATOM 714 C CA . GLU A 1 96 ? -12.708 -6.517 -0.314 1.00 95.25 96 GLU A CA 1
ATOM 715 C C . GLU A 1 96 ? -12.132 -7.377 0.822 1.00 95.25 96 GLU A C 1
ATOM 717 O O . GLU A 1 96 ? -12.786 -7.550 1.856 1.00 95.25 96 GLU A O 1
ATOM 722 N N . ASP A 1 97 ? -10.882 -7.832 0.682 1.00 96.62 97 ASP A N 1
ATOM 723 C CA . ASP A 1 97 ? -10.210 -8.674 1.681 1.00 96.62 97 ASP A CA 1
ATOM 724 C C . ASP A 1 97 ? -10.030 -7.956 3.028 1.00 96.62 97 ASP A C 1
ATOM 726 O O . ASP A 1 97 ? -10.311 -8.520 4.090 1.00 96.62 97 ASP A O 1
ATOM 730 N N . ILE A 1 98 ? -9.580 -6.697 3.003 1.00 97.00 98 ILE A N 1
ATOM 731 C CA . ILE A 1 98 ? -9.369 -5.885 4.208 1.00 97.00 98 ILE A CA 1
ATOM 732 C C . ILE A 1 98 ? -10.703 -5.552 4.865 1.00 97.00 98 ILE A C 1
ATOM 734 O O . ILE A 1 98 ? -10.810 -5.635 6.086 1.00 97.00 98 ILE A O 1
ATOM 738 N N . HIS A 1 99 ? -11.733 -5.202 4.095 1.00 94.88 99 HIS A N 1
ATOM 739 C CA . HIS A 1 99 ? -13.049 -4.931 4.664 1.00 94.88 99 HIS A CA 1
ATOM 740 C C . HIS A 1 99 ? -13.622 -6.180 5.351 1.00 94.88 99 HIS A C 1
ATOM 742 O O . HIS A 1 99 ? -14.139 -6.092 6.466 1.00 94.88 99 HIS A O 1
ATOM 748 N N . GLN A 1 100 ? -13.474 -7.356 4.736 1.00 95.25 100 GLN A N 1
ATOM 749 C CA . GLN A 1 100 ? -13.930 -8.616 5.319 1.00 95.25 100 GLN A CA 1
ATOM 750 C C . GLN A 1 100 ? -13.156 -9.000 6.590 1.00 95.25 100 GLN A C 1
ATOM 752 O O . GLN A 1 100 ? -13.763 -9.483 7.546 1.00 95.25 100 GLN A O 1
ATOM 757 N N . ALA A 1 101 ? -11.835 -8.811 6.613 1.00 96.56 101 ALA A N 1
ATOM 758 C CA . ALA A 1 101 ? -10.989 -9.217 7.737 1.00 96.56 101 ALA A CA 1
ATOM 759 C C . ALA A 1 101 ? -10.960 -8.193 8.885 1.00 96.56 101 ALA A C 1
ATOM 761 O O . ALA A 1 101 ? -10.926 -8.573 10.054 1.00 96.56 101 ALA A O 1
ATOM 762 N N . CYS A 1 102 ? -10.975 -6.901 8.556 1.00 96.12 102 CYS A N 1
ATOM 763 C CA . CYS A 1 102 ? -10.687 -5.804 9.482 1.00 96.12 102 CYS A CA 1
ATOM 764 C C . CYS A 1 102 ? -11.877 -4.870 9.727 1.00 96.12 102 CYS A C 1
ATOM 766 O O . CYS A 1 102 ? -11.739 -3.918 10.493 1.00 96.12 102 CYS A O 1
ATOM 768 N N . GLY A 1 103 ? -13.042 -5.115 9.116 1.00 94.00 103 GLY A N 1
ATOM 769 C CA . GLY A 1 103 ? -14.192 -4.204 9.167 1.00 94.00 103 GLY A CA 1
ATOM 770 C C . GLY A 1 103 ? -14.678 -3.859 10.581 1.00 94.00 103 GLY A C 1
ATOM 771 O O . GLY A 1 103 ? -15.131 -2.744 10.811 1.00 94.00 103 GLY A O 1
ATOM 772 N N . SER A 1 104 ? -14.507 -4.750 11.566 1.00 93.12 104 SER A N 1
ATOM 773 C CA . SER A 1 104 ? -14.849 -4.467 12.973 1.00 93.12 104 SER A CA 1
ATOM 774 C C . SER A 1 104 ? -13.959 -3.407 13.634 1.00 93.12 104 SER A C 1
ATOM 776 O O . SER A 1 104 ? -14.294 -2.907 14.705 1.00 93.12 104 SER A O 1
ATOM 778 N N . LEU A 1 105 ? -12.814 -3.093 13.027 1.00 93.25 105 LEU A N 1
ATOM 779 C CA . LEU A 1 105 ? -11.866 -2.065 13.463 1.00 93.25 105 LEU A CA 1
ATOM 780 C C . LEU A 1 105 ? -12.065 -0.742 12.707 1.00 93.25 105 LEU A C 1
ATOM 782 O O . LEU A 1 105 ? -11.257 0.172 12.854 1.00 93.25 105 LEU A O 1
ATOM 786 N N . MET A 1 106 ? -13.115 -0.643 11.888 1.00 92.81 106 MET A N 1
ATOM 787 C CA . MET A 1 106 ? -13.469 0.517 11.071 1.00 92.81 106 MET A CA 1
ATOM 788 C C . MET A 1 106 ? -14.880 1.013 11.426 1.00 92.81 106 MET A C 1
ATOM 790 O O . MET A 1 106 ? -15.650 0.294 12.069 1.00 92.81 106 MET A O 1
ATOM 794 N N . PRO A 1 107 ? -15.247 2.252 11.049 1.00 90.19 107 PRO A N 1
ATOM 795 C CA . PRO A 1 107 ? -16.624 2.726 11.157 1.00 90.19 107 PRO A CA 1
ATOM 796 C C . PRO A 1 107 ? -17.612 1.771 10.478 1.00 90.19 107 PRO A C 1
ATOM 798 O O . PRO A 1 107 ? -17.273 1.141 9.485 1.00 90.19 107 PRO A O 1
ATOM 801 N N . SER A 1 108 ? -18.852 1.701 10.970 1.00 81.19 108 SER A N 1
ATOM 802 C CA . SER A 1 108 ? -19.878 0.740 10.517 1.00 81.19 108 SER A CA 1
ATOM 803 C C . SER A 1 108 ? -20.311 0.876 9.050 1.00 81.19 108 SER A C 1
ATOM 805 O O . SER A 1 108 ? -20.928 -0.038 8.511 1.00 81.19 108 SER A O 1
ATOM 807 N N . SER A 1 109 ? -20.003 2.001 8.405 1.00 78.62 109 SER A N 1
ATOM 808 C CA . SER A 1 109 ? -20.229 2.237 6.977 1.00 78.62 109 SER A CA 1
ATOM 809 C C . SER A 1 109 ? -19.026 2.981 6.392 1.00 78.62 109 SER A C 1
ATOM 811 O O . SER A 1 109 ? -19.122 4.180 6.105 1.00 78.62 109 SER A O 1
ATOM 813 N N . PRO A 1 110 ? -17.865 2.318 6.269 1.00 80.69 110 PRO A N 1
ATOM 814 C CA . PRO A 1 110 ? -16.662 2.972 5.796 1.00 80.69 110 PRO A CA 1
ATOM 815 C C . PRO A 1 110 ? -16.786 3.162 4.277 1.00 80.69 110 PRO A C 1
ATOM 817 O O . PRO A 1 110 ? -17.013 2.210 3.534 1.00 80.69 110 PRO A O 1
ATOM 820 N N . ASN A 1 111 ? -16.676 4.403 3.797 1.00 86.31 111 ASN A N 1
ATOM 821 C CA . ASN A 1 111 ? -16.693 4.690 2.361 1.00 86.31 111 ASN A CA 1
ATOM 822 C C . ASN A 1 111 ? -15.299 4.434 1.769 1.00 86.31 111 ASN A C 1
ATOM 824 O O . ASN A 1 111 ? -14.528 5.367 1.547 1.00 86.31 111 ASN A O 1
ATOM 828 N N . ILE A 1 112 ? -14.952 3.157 1.604 1.00 93.81 112 ILE A N 1
ATOM 829 C CA . ILE A 1 112 ? -13.656 2.734 1.069 1.00 93.81 112 ILE A CA 1
ATOM 830 C C . ILE A 1 112 ? -13.792 2.607 -0.442 1.00 93.81 112 ILE A C 1
ATOM 832 O O . ILE A 1 112 ? -14.445 1.698 -0.949 1.00 93.81 112 ILE A O 1
ATOM 836 N N . THR A 1 113 ? -13.153 3.518 -1.166 1.00 94.88 113 THR A N 1
ATOM 837 C CA . THR A 1 113 ? -13.150 3.518 -2.628 1.00 94.88 113 THR A CA 1
ATOM 838 C C . THR A 1 113 ? -11.735 3.638 -3.157 1.00 94.88 113 THR A C 1
ATOM 840 O O . THR A 1 113 ? -10.937 4.426 -2.647 1.00 94.88 113 THR A O 1
ATOM 843 N N . ALA A 1 114 ? -11.454 2.893 -4.220 1.00 96.50 114 ALA A N 1
ATOM 844 C CA . ALA A 1 114 ? -10.243 3.046 -5.002 1.00 96.50 114 ALA A CA 1
ATOM 845 C C . ALA A 1 114 ? -10.247 4.394 -5.747 1.00 96.50 114 ALA A C 1
ATOM 847 O O . ALA A 1 114 ? -11.243 4.771 -6.367 1.00 96.50 114 ALA A O 1
ATOM 848 N N . ALA A 1 115 ? -9.125 5.106 -5.711 1.00 96.25 115 ALA A N 1
ATOM 849 C CA . ALA A 1 115 ? -8.899 6.344 -6.444 1.00 96.25 115 ALA A CA 1
ATOM 850 C C . ALA A 1 115 ? -7.559 6.280 -7.181 1.00 96.25 115 ALA A C 1
ATOM 852 O O . ALA A 1 115 ? -6.584 5.737 -6.663 1.00 96.25 115 ALA A O 1
ATOM 853 N N . ALA A 1 116 ? -7.498 6.844 -8.388 1.00 94.69 116 ALA A N 1
ATOM 854 C CA . ALA A 1 116 ? -6.252 6.908 -9.145 1.00 94.69 116 ALA A CA 1
ATOM 855 C C . ALA A 1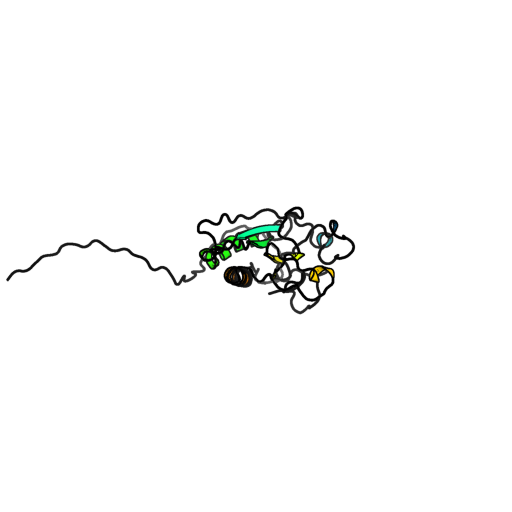 116 ? -5.185 7.682 -8.356 1.00 94.69 116 ALA A C 1
ATOM 857 O O . ALA A 1 116 ? -5.449 8.767 -7.828 1.00 94.69 116 ALA A O 1
ATOM 858 N N . TYR A 1 117 ? -3.981 7.122 -8.287 1.00 93.56 117 TYR A N 1
ATOM 859 C CA . TYR A 1 117 ? -2.856 7.782 -7.646 1.00 93.56 117 TYR A CA 1
ATOM 860 C C . TYR A 1 117 ? -2.338 8.932 -8.513 1.00 93.56 117 TYR A C 1
ATOM 862 O O . TYR A 1 117 ? -2.273 8.828 -9.737 1.00 93.56 117 TYR A O 1
ATOM 870 N N . ASN A 1 118 ? -1.936 10.020 -7.862 1.00 87.94 118 ASN A N 1
ATOM 871 C CA . ASN A 1 118 ? -1.117 11.061 -8.463 1.00 87.94 118 ASN A CA 1
ATOM 872 C C . ASN A 1 118 ? -0.199 11.671 -7.395 1.00 87.94 118 ASN A C 1
ATOM 874 O O . ASN A 1 118 ? -0.559 11.725 -6.217 1.00 87.94 118 ASN A O 1
ATOM 878 N N . ASP A 1 119 ? 0.958 12.192 -7.798 1.00 80.50 119 ASP A N 1
ATOM 879 C CA . ASP A 1 119 ? 1.935 12.734 -6.840 1.00 80.50 119 ASP A CA 1
ATOM 880 C C . ASP A 1 119 ? 1.500 14.053 -6.196 1.00 80.50 119 ASP A C 1
ATOM 882 O O . ASP A 1 119 ? 2.146 14.527 -5.264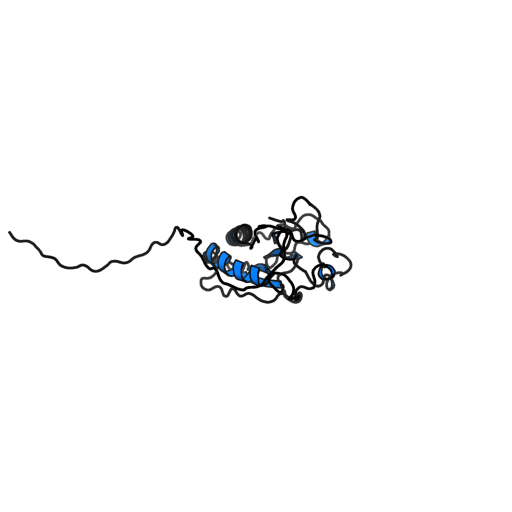 1.00 80.50 119 ASP A O 1
ATOM 886 N N . SER A 1 120 ? 0.422 14.679 -6.673 1.00 85.69 120 SER A N 1
ATOM 887 C CA . SER A 1 120 ? -0.136 15.882 -6.047 1.00 85.69 120 SER A CA 1
ATOM 888 C C . SER A 1 120 ? -1.041 15.552 -4.856 1.00 85.69 120 SER A C 1
ATOM 890 O O . SER A 1 120 ? -1.383 16.454 -4.092 1.00 85.69 120 SER A O 1
ATOM 892 N N . LEU A 1 121 ? -1.405 14.278 -4.654 1.00 87.06 121 LEU A N 1
ATOM 893 C CA . LEU A 1 121 ? -2.179 13.852 -3.490 1.00 87.06 121 LEU A CA 1
ATOM 894 C C . LEU A 1 121 ? -1.393 14.097 -2.195 1.00 87.06 121 LEU A C 1
ATOM 896 O O . LEU A 1 121 ? -0.182 13.866 -2.169 1.00 87.06 121 LEU A O 1
ATOM 900 N N . PRO A 1 122 ? -2.054 14.509 -1.099 1.00 86.00 122 PRO A N 1
ATOM 901 C CA . PRO A 1 122 ? -1.396 14.679 0.198 1.00 86.00 122 PRO A CA 1
ATOM 902 C C . PRO A 1 122 ? -0.892 13.351 0.786 1.00 86.00 122 PRO A C 1
ATOM 904 O O . PRO A 1 122 ? 0.100 13.344 1.510 1.00 86.00 122 PRO A O 1
ATOM 907 N N . ALA A 1 123 ? -1.550 12.242 0.444 1.00 88.06 123 ALA A N 1
ATOM 908 C CA . ALA A 1 123 ? -1.174 10.877 0.783 1.00 88.06 123 ALA A CA 1
ATOM 909 C C . ALA A 1 123 ? -1.717 9.920 -0.297 1.00 88.06 123 ALA A C 1
ATOM 911 O O . ALA A 1 123 ? -2.746 10.224 -0.912 1.00 88.06 123 ALA A O 1
ATOM 912 N N . PRO A 1 124 ? -1.070 8.769 -0.538 1.00 93.25 124 PRO A N 1
ATOM 913 C CA . PRO A 1 124 ? 0.174 8.303 0.080 1.00 93.25 124 PRO A CA 1
ATOM 914 C C . PRO A 1 124 ? 1.439 8.969 -0.500 1.00 93.25 124 PRO A C 1
ATOM 916 O O . PRO A 1 124 ? 1.518 9.259 -1.694 1.00 93.25 124 PRO A O 1
ATOM 919 N N . LYS A 1 125 ? 2.458 9.166 0.343 1.00 90.75 125 LYS A N 1
ATOM 920 C CA . LYS A 1 125 ? 3.817 9.615 -0.016 1.00 90.75 125 LYS A CA 1
ATOM 921 C C . LYS A 1 125 ? 4.868 8.547 0.309 1.00 90.75 125 LYS A C 1
ATOM 923 O O . LYS A 1 125 ? 4.633 7.740 1.214 1.00 90.75 125 LYS A O 1
ATOM 928 N N . PRO A 1 126 ? 6.041 8.539 -0.353 1.00 88.44 126 PRO A N 1
ATOM 929 C CA . PRO A 1 126 ? 7.082 7.559 -0.052 1.00 88.44 126 PRO A CA 1
ATOM 930 C C . PRO A 1 126 ? 7.537 7.620 1.414 1.00 88.44 126 PRO A C 1
ATOM 932 O O . PRO A 1 126 ? 7.657 6.573 2.046 1.00 88.44 126 PRO A O 1
ATOM 935 N N . GLU A 1 127 ? 7.705 8.810 1.995 1.00 88.44 127 GLU A N 1
ATOM 936 C CA . GLU A 1 127 ? 8.072 9.019 3.408 1.00 88.44 127 GLU A CA 1
ATOM 937 C C . GLU A 1 127 ? 7.006 8.555 4.412 1.00 88.44 127 GLU A C 1
ATOM 939 O O . GLU A 1 127 ? 7.312 8.306 5.580 1.00 88.44 127 GLU A O 1
ATOM 944 N N . GLN A 1 128 ? 5.764 8.381 3.960 1.00 93.12 128 GLN A N 1
ATOM 945 C CA . GLN A 1 128 ? 4.665 7.856 4.770 1.00 93.12 128 GLN A CA 1
ATOM 946 C C . GLN A 1 128 ? 4.613 6.323 4.763 1.00 93.12 128 GLN A C 1
ATOM 948 O O . GLN A 1 128 ? 3.787 5.740 5.470 1.00 93.12 128 GLN A O 1
ATOM 953 N N . ALA A 1 129 ? 5.457 5.648 3.973 1.00 92.69 129 ALA A N 1
ATOM 954 C CA . ALA A 1 129 ? 5.454 4.196 3.865 1.00 92.69 129 ALA A CA 1
ATOM 955 C C . ALA A 1 129 ? 5.800 3.527 5.207 1.00 92.69 129 ALA A C 1
ATOM 957 O O . ALA A 1 129 ? 6.867 3.729 5.800 1.00 92.69 129 ALA A O 1
ATOM 958 N N . VAL A 1 130 ? 4.893 2.669 5.668 1.00 94.12 130 VAL A N 1
ATOM 959 C CA . VAL A 1 130 ? 5.069 1.855 6.877 1.00 94.12 130 VAL A CA 1
ATOM 960 C C . VAL A 1 130 ? 5.384 0.402 6.552 1.00 94.12 130 VAL A C 1
ATOM 962 O O . VAL A 1 130 ? 5.931 -0.294 7.402 1.00 94.12 130 VAL A O 1
ATOM 965 N N . GLN A 1 131 ? 5.090 -0.057 5.331 1.00 93.56 131 GLN A N 1
ATOM 966 C CA . GLN A 1 131 ? 5.454 -1.396 4.880 1.00 93.56 131 GLN A CA 1
ATOM 967 C C . GLN A 1 131 ? 5.358 -1.523 3.353 1.00 93.56 131 GLN A C 1
ATOM 969 O O . GLN A 1 131 ? 4.326 -1.210 2.764 1.00 93.56 131 GLN A O 1
ATOM 974 N N . TYR A 1 132 ? 6.396 -2.070 2.716 1.00 92.88 132 TYR A N 1
ATOM 975 C CA . TYR A 1 132 ? 6.329 -2.548 1.333 1.00 92.88 132 TYR A CA 1
ATOM 976 C C . TYR A 1 132 ? 6.112 -4.061 1.272 1.00 92.88 132 TYR A C 1
ATOM 978 O O . TYR A 1 132 ? 6.616 -4.830 2.100 1.00 92.88 132 TYR A O 1
ATOM 986 N N . TYR A 1 133 ? 5.408 -4.511 0.241 1.00 92.75 133 TYR A N 1
ATOM 987 C CA . TYR A 1 133 ? 5.122 -5.920 -0.003 1.00 92.75 133 TYR A CA 1
ATOM 988 C C . TYR A 1 133 ? 5.543 -6.309 -1.411 1.00 92.75 133 TYR A C 1
ATOM 990 O O . TYR A 1 133 ? 5.578 -5.476 -2.312 1.00 92.75 133 TYR A O 1
ATOM 998 N N . ARG A 1 134 ? 5.868 -7.601 -1.561 1.00 89.00 134 ARG A N 1
ATOM 999 C CA . ARG A 1 134 ? 6.121 -8.260 -2.849 1.00 89.00 134 ARG A CA 1
ATOM 1000 C C . ARG A 1 134 ? 7.007 -7.425 -3.785 1.00 89.00 134 ARG A C 1
ATOM 1002 O O . ARG A 1 134 ? 6.563 -7.022 -4.843 1.00 89.00 134 ARG A O 1
ATOM 1009 N N . ALA A 1 135 ? 8.263 -7.180 -3.403 1.00 88.50 135 ALA A N 1
ATOM 1010 C CA . ALA A 1 135 ? 9.202 -6.426 -4.244 1.00 88.50 135 ALA A CA 1
ATOM 1011 C C . ALA A 1 135 ? 8.752 -4.972 -4.547 1.00 88.50 135 ALA A C 1
ATOM 1013 O O . ALA A 1 135 ? 8.971 -4.453 -5.640 1.00 88.50 135 ALA A O 1
ATOM 1014 N N . SER A 1 136 ? 8.149 -4.309 -3.551 1.00 90.31 136 SER A N 1
ATOM 1015 C CA . SER A 1 136 ? 7.634 -2.932 -3.628 1.00 90.31 136 SER A CA 1
ATOM 1016 C C . SER A 1 136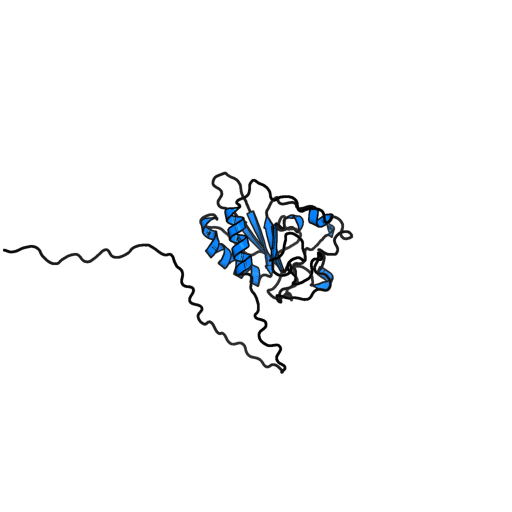 ? 6.565 -2.703 -4.701 1.00 90.31 1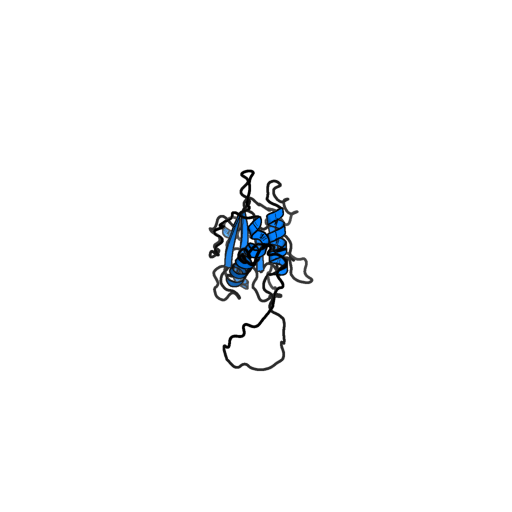36 SER A C 1
ATOM 1018 O O . SER A 1 136 ? 6.476 -1.607 -5.247 1.00 90.31 136 SER A O 1
ATOM 1020 N N . THR A 1 137 ? 5.738 -3.711 -4.979 1.00 92.25 137 THR A N 1
ATOM 1021 C CA . THR A 1 137 ? 4.553 -3.584 -5.848 1.00 92.25 137 THR A CA 1
ATOM 1022 C C . THR A 1 137 ? 3.330 -3.080 -5.085 1.00 92.25 137 THR A C 1
ATOM 1024 O O . THR A 1 137 ? 2.446 -2.462 -5.668 1.00 92.25 137 THR A O 1
ATOM 1027 N N . VAL A 1 138 ? 3.297 -3.309 -3.769 1.00 95.56 138 VAL A N 1
ATOM 1028 C CA . VAL A 1 138 ? 2.256 -2.812 -2.866 1.00 95.56 138 VAL A CA 1
ATOM 1029 C C . VAL A 1 138 ? 2.913 -2.070 -1.710 1.00 95.56 138 VAL A C 1
ATOM 1031 O O . VAL A 1 138 ? 3.930 -2.516 -1.165 1.00 95.56 138 VAL A O 1
ATOM 1034 N N . CYS A 1 139 ? 2.323 -0.950 -1.317 1.00 95.81 139 CYS A N 1
ATOM 1035 C CA . CYS A 1 139 ? 2.734 -0.143 -0.178 1.00 95.81 139 CYS A CA 1
ATOM 1036 C C . CYS A 1 139 ? 1.549 0.062 0.761 1.00 95.81 139 CYS A C 1
ATOM 1038 O O . CYS A 1 139 ? 0.452 0.394 0.317 1.00 95.81 139 CYS A O 1
ATOM 1040 N N . LEU A 1 140 ? 1.797 -0.104 2.056 1.00 97.31 140 LEU A N 1
ATOM 1041 C CA . LEU A 1 140 ? 0.963 0.437 3.117 1.00 97.31 140 LEU A CA 1
ATOM 1042 C C . LEU A 1 140 ? 1.637 1.706 3.637 1.00 97.31 140 LEU A C 1
ATOM 1044 O O . LEU A 1 140 ? 2.815 1.671 4.008 1.00 97.31 140 LEU A O 1
ATOM 1048 N N . SER A 1 141 ? 0.902 2.809 3.684 1.00 96.06 141 SER A N 1
ATOM 1049 C CA . SER A 1 141 ? 1.338 4.066 4.289 1.00 96.06 141 SER A CA 1
ATOM 1050 C C . SER A 1 141 ? 0.383 4.513 5.391 1.00 96.06 141 SER A C 1
ATOM 1052 O O . SER A 1 141 ? -0.737 4.014 5.508 1.00 96.06 141 SER A O 1
ATOM 1054 N N . LEU A 1 142 ? 0.843 5.456 6.206 1.00 95.38 142 LEU A N 1
ATOM 1055 C CA . LEU A 1 142 ? 0.113 6.007 7.343 1.00 95.38 142 LEU A CA 1
ATOM 1056 C C . LEU A 1 142 ? 0.153 7.535 7.291 1.00 95.38 142 LEU A C 1
ATOM 1058 O O . LEU A 1 142 ? 1.230 8.123 7.159 1.00 95.38 142 LEU A O 1
ATOM 1062 N N . ASP A 1 143 ? -1.005 8.167 7.461 1.00 93.06 143 ASP A N 1
ATOM 1063 C CA . ASP A 1 143 ? -1.093 9.620 7.588 1.00 93.06 143 ASP A CA 1
ATOM 1064 C C . ASP A 1 143 ? -0.284 10.128 8.786 1.00 93.06 143 ASP A C 1
ATOM 1066 O O . ASP A 1 143 ? -0.319 9.571 9.883 1.00 93.06 143 ASP A O 1
ATOM 1070 N N . GLY A 1 144 ? 0.479 11.200 8.569 1.00 87.94 144 GLY A N 1
ATOM 1071 C CA . GLY A 1 144 ? 1.358 11.783 9.588 1.00 87.94 144 GLY A CA 1
ATOM 1072 C C . GLY A 1 144 ? 2.667 11.019 9.827 1.00 87.94 144 GLY A C 1
ATOM 1073 O O . GLY A 1 144 ? 3.515 11.507 10.575 1.00 87.94 144 GLY A O 1
ATOM 1074 N N . CYS A 1 145 ? 2.889 9.868 9.180 1.00 89.56 145 CYS A N 1
ATOM 1075 C CA . CYS A 1 145 ? 4.205 9.231 9.170 1.00 89.56 145 CYS A CA 1
ATOM 1076 C C . CYS A 1 145 ? 5.177 10.044 8.303 1.00 89.56 145 CYS A C 1
ATOM 1078 O O . CYS A 1 145 ? 4.866 10.403 7.172 1.00 89.56 145 CYS A O 1
ATOM 1080 N N . ASN A 1 146 ? 6.374 10.311 8.820 1.00 89.50 146 ASN A N 1
ATOM 1081 C CA . ASN A 1 146 ? 7.444 10.959 8.068 1.00 89.50 146 ASN A CA 1
ATOM 1082 C C . ASN A 1 146 ? 8.767 10.255 8.372 1.00 89.50 146 ASN A C 1
ATOM 1084 O O . ASN A 1 146 ? 9.417 10.536 9.378 1.00 89.50 146 ASN A O 1
ATOM 1088 N N . ASN A 1 147 ? 9.122 9.288 7.530 1.00 86.25 147 ASN A N 1
ATOM 1089 C CA . ASN A 1 147 ? 10.359 8.536 7.643 1.00 86.25 147 ASN A CA 1
ATOM 1090 C C . ASN A 1 147 ? 11.443 9.149 6.752 1.00 86.25 147 ASN A C 1
ATOM 1092 O O . ASN A 1 147 ? 11.574 8.798 5.578 1.00 86.25 147 ASN A O 1
ATOM 1096 N N . THR A 1 148 ? 12.263 10.029 7.323 1.00 82.19 148 THR A N 1
ATOM 1097 C CA . THR A 1 148 ? 13.363 10.674 6.590 1.00 82.19 148 THR A CA 1
ATOM 1098 C C . THR A 1 148 ? 14.489 9.707 6.223 1.00 82.19 148 THR A C 1
ATOM 1100 O O . THR A 1 148 ? 15.297 10.036 5.361 1.00 82.19 148 THR A O 1
ATOM 1103 N N . ALA A 1 149 ? 14.511 8.496 6.796 1.00 79.25 149 ALA A N 1
ATOM 1104 C CA . ALA A 1 149 ? 15.492 7.454 6.485 1.00 79.25 149 ALA A CA 1
ATOM 1105 C C . ALA A 1 149 ? 15.482 7.003 5.017 1.00 79.25 149 ALA A C 1
ATOM 1107 O O . ALA A 1 149 ? 16.470 6.463 4.515 1.00 79.25 149 ALA A O 1
ATOM 1108 N N . LEU A 1 150 ? 14.378 7.250 4.303 1.00 75.38 150 LEU A N 1
ATOM 1109 C CA . LEU A 1 150 ? 14.306 7.089 2.850 1.00 75.38 150 LEU A CA 1
ATOM 1110 C C . LEU A 1 150 ? 15.287 8.013 2.111 1.00 75.38 150 LEU A C 1
ATOM 1112 O O . LEU A 1 150 ? 15.720 7.702 1.007 1.00 75.38 150 LEU A O 1
ATOM 1116 N N . PHE A 1 151 ? 15.676 9.134 2.700 1.00 74.88 151 PHE A N 1
ATOM 1117 C CA . PHE A 1 151 ? 16.462 10.159 2.025 1.00 74.88 151 PHE A CA 1
ATOM 1118 C C . PHE A 1 151 ? 17.949 10.115 2.400 1.00 74.88 151 PHE A C 1
ATOM 1120 O O . PHE A 1 151 ? 18.811 10.494 1.628 1.00 74.88 151 PHE A O 1
ATOM 1127 N N . ASP A 1 152 ? 18.323 9.590 3.552 1.00 72.69 152 ASP A N 1
ATOM 1128 C CA . ASP A 1 152 ? 19.731 9.571 3.979 1.00 72.69 152 ASP A CA 1
ATOM 1129 C C . ASP A 1 152 ? 20.244 8.159 4.289 1.00 72.69 152 ASP A C 1
ATOM 1131 O O . ASP A 1 152 ? 21.379 7.988 4.734 1.00 72.69 152 ASP A O 1
ATOM 1135 N N . ASN A 1 153 ? 19.420 7.137 4.023 1.00 70.44 153 ASN A N 1
ATOM 1136 C CA . ASN A 1 153 ? 19.675 5.738 4.362 1.00 70.44 153 ASN A CA 1
ATOM 1137 C C . ASN A 1 153 ? 19.996 5.531 5.856 1.00 70.44 153 ASN A C 1
ATOM 1139 O O . ASN A 1 153 ? 20.687 4.572 6.218 1.00 70.44 153 ASN A O 1
ATOM 1143 N N . SER A 1 154 ? 19.489 6.416 6.720 1.00 79.50 154 SER A N 1
ATOM 1144 C CA . SER A 1 154 ? 19.575 6.285 8.171 1.00 79.50 154 SER A CA 1
ATOM 1145 C C . SER A 1 154 ? 18.632 5.192 8.702 1.00 79.50 154 SER A C 1
ATOM 1147 O O . SER A 1 154 ? 18.095 4.360 7.958 1.00 79.50 154 SER A O 1
ATOM 1149 N N . THR A 1 155 ? 18.495 5.123 10.025 1.00 83.75 155 THR A N 1
ATOM 1150 C CA . THR A 1 155 ? 17.564 4.207 10.690 1.00 83.75 155 THR A CA 1
ATOM 1151 C C . THR A 1 155 ? 16.141 4.739 10.570 1.00 83.75 155 THR A C 1
ATOM 1153 O O . THR A 1 155 ? 15.910 5.921 10.810 1.00 83.75 155 THR A O 1
ATOM 1156 N N . ASP A 1 156 ? 15.186 3.858 10.263 1.00 84.38 156 ASP A N 1
ATOM 1157 C CA . ASP A 1 156 ? 13.779 4.235 10.122 1.00 84.38 156 ASP A CA 1
ATOM 1158 C C . ASP A 1 156 ? 13.251 4.966 11.366 1.00 84.38 156 ASP A C 1
ATOM 1160 O O . ASP A 1 156 ? 13.400 4.495 12.498 1.00 84.38 156 ASP A O 1
ATOM 1164 N N . THR A 1 157 ? 12.572 6.095 11.153 1.00 87.69 157 THR A N 1
ATOM 1165 C CA . THR A 1 157 ? 11.884 6.824 12.223 1.00 87.69 157 THR A CA 1
ATOM 1166 C C . THR A 1 157 ? 10.803 5.928 12.836 1.00 87.69 157 THR A C 1
ATOM 1168 O O . THR A 1 157 ? 10.005 5.359 12.078 1.00 87.69 157 THR A O 1
ATOM 1171 N N . PRO A 1 158 ? 10.727 5.774 14.174 1.00 89.19 158 PRO A N 1
ATOM 1172 C CA . PRO A 1 158 ? 9.678 4.985 14.816 1.00 89.19 158 PRO A CA 1
ATOM 1173 C C . PRO A 1 158 ? 8.278 5.413 14.365 1.00 89.19 158 PRO A C 1
ATOM 1175 O O . PRO A 1 158 ? 8.049 6.583 14.060 1.00 89.19 158 PRO A O 1
ATOM 1178 N N . LEU A 1 159 ? 7.340 4.465 14.315 1.00 90.56 159 LEU A N 1
ATOM 1179 C CA . LEU A 1 159 ? 5.943 4.808 14.053 1.00 90.56 159 LEU A CA 1
ATOM 1180 C C . LEU A 1 159 ? 5.401 5.707 15.180 1.00 90.56 159 LEU A C 1
ATOM 1182 O O . LEU A 1 159 ? 5.835 5.552 16.328 1.00 90.56 159 LEU A O 1
ATOM 1186 N N . PRO A 1 160 ? 4.461 6.626 14.884 1.00 88.75 160 PRO A N 1
ATOM 1187 C CA . PRO A 1 160 ? 3.813 7.422 15.919 1.00 88.75 160 PRO A CA 1
ATOM 1188 C C . PRO A 1 160 ? 3.167 6.508 16.968 1.00 88.75 160 PRO A C 1
ATOM 1190 O O . PRO A 1 160 ? 2.623 5.459 16.632 1.00 88.75 160 PRO A O 1
ATOM 1193 N N . THR A 1 161 ? 3.237 6.877 18.246 1.00 86.00 161 THR A N 1
ATOM 1194 C CA . THR A 1 161 ? 2.720 6.041 19.347 1.00 86.00 161 THR A CA 1
ATOM 1195 C C . THR A 1 161 ? 1.200 6.114 19.496 1.00 86.00 161 THR A C 1
ATOM 1197 O O . THR A 1 161 ? 0.603 5.280 20.169 1.00 86.00 161 THR A O 1
ATOM 1200 N N . ASN A 1 162 ? 0.575 7.102 18.862 1.00 86.25 162 ASN A N 1
ATOM 1201 C CA . ASN A 1 162 ? -0.846 7.428 18.922 1.00 86.25 162 ASN A CA 1
ATOM 1202 C C . ASN A 1 162 ? -1.600 6.912 17.684 1.00 86.25 162 ASN A C 1
ATOM 1204 O O . ASN A 1 162 ? -2.308 7.665 17.017 1.00 86.25 162 ASN A O 1
ATOM 1208 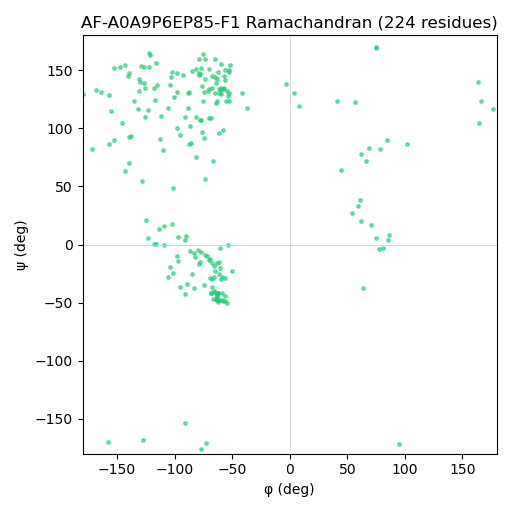N N . ILE A 1 163 ? -1.385 5.640 17.339 1.00 90.94 163 ILE A N 1
ATOM 1209 C CA . ILE A 1 163 ? -2.013 4.995 16.180 1.00 90.94 163 ILE A CA 1
ATOM 1210 C C . ILE A 1 163 ? -2.803 3.768 16.604 1.00 90.94 163 ILE A C 1
ATOM 1212 O O . ILE A 1 163 ? -2.462 3.085 17.572 1.00 90.94 163 ILE A O 1
ATOM 1216 N N . ASN A 1 164 ? -3.823 3.432 15.821 1.00 92.44 164 ASN A N 1
ATOM 1217 C CA . ASN A 1 164 ? -4.539 2.177 15.988 1.00 92.44 164 ASN A CA 1
ATOM 1218 C C . ASN A 1 164 ? -3.689 0.999 15.474 1.00 92.44 164 ASN A C 1
ATOM 1220 O O . ASN A 1 164 ? -3.728 0.640 14.294 1.00 92.44 164 ASN A O 1
ATOM 1224 N N . THR A 1 165 ? -2.903 0.398 16.370 1.00 92.50 165 THR A N 1
ATOM 1225 C CA . THR A 1 165 ? -2.036 -0.747 16.049 1.00 92.50 165 THR A CA 1
ATOM 1226 C C . THR A 1 165 ? -2.827 -2.006 15.709 1.00 92.50 165 THR A C 1
ATOM 1228 O O . THR A 1 165 ? -2.385 -2.787 14.876 1.00 92.50 165 THR A O 1
ATOM 1231 N N . SER A 1 166 ? -4.030 -2.184 16.266 1.00 93.88 166 SER A N 1
ATOM 1232 C CA . SER A 1 166 ? -4.892 -3.324 15.928 1.00 93.88 166 SER A CA 1
ATOM 1233 C C . SER A 1 166 ? -5.305 -3.303 14.457 1.00 93.88 166 SER A C 1
ATOM 1235 O O . SER A 1 166 ? -5.255 -4.335 13.787 1.00 93.88 166 SER A O 1
ATOM 1237 N N . LEU A 1 167 ? -5.676 -2.130 13.933 1.00 94.50 167 LEU A N 1
ATOM 1238 C CA . LEU A 1 167 ? -5.984 -1.986 12.516 1.00 94.50 167 LEU A CA 1
ATOM 1239 C C . LEU A 1 167 ? -4.726 -2.146 11.656 1.00 94.50 167 LEU A C 1
ATOM 1241 O O . LEU A 1 167 ? -4.785 -2.839 10.642 1.00 94.50 167 LEU A O 1
ATOM 1245 N N . LEU A 1 168 ? -3.595 -1.567 12.074 1.00 95.25 168 LEU A N 1
ATOM 1246 C CA . LEU A 1 168 ? -2.312 -1.743 11.387 1.00 95.25 168 LEU A CA 1
ATOM 1247 C C . LEU A 1 168 ? -1.958 -3.229 11.230 1.00 95.25 168 LEU A C 1
ATOM 1249 O O . LEU A 1 168 ? -1.655 -3.672 10.125 1.00 95.25 168 LEU A O 1
ATOM 1253 N N . ASP A 1 169 ? -2.031 -4.006 12.308 1.00 95.94 169 ASP A N 1
ATOM 1254 C CA . ASP A 1 169 ? -1.695 -5.432 12.306 1.00 95.94 169 ASP A CA 1
ATOM 1255 C C . ASP A 1 169 ? -2.671 -6.249 11.450 1.00 95.94 169 ASP A C 1
ATOM 1257 O O . ASP A 1 169 ? -2.261 -7.138 10.689 1.00 95.94 169 ASP A O 1
ATOM 1261 N N . CYS A 1 170 ? -3.963 -5.917 11.511 1.00 97.12 170 CYS A N 1
ATOM 1262 C CA . CYS A 1 170 ? -4.978 -6.555 10.682 1.00 97.12 170 CYS A CA 1
ATOM 1263 C C . CYS A 1 170 ? -4.742 -6.291 9.188 1.00 97.12 170 CYS A C 1
ATOM 1265 O O . CYS A 1 170 ? -4.708 -7.230 8.389 1.00 97.12 170 CYS A O 1
ATOM 1267 N N . ILE A 1 171 ? -4.497 -5.037 8.799 1.00 97.06 171 ILE A N 1
ATOM 1268 C CA . ILE A 1 171 ? -4.198 -4.686 7.405 1.00 97.06 171 ILE A CA 1
ATOM 1269 C C . ILE A 1 171 ? -2.887 -5.347 6.965 1.00 97.06 171 ILE A C 1
ATOM 1271 O O . ILE A 1 171 ? -2.850 -5.981 5.911 1.00 97.06 171 ILE A O 1
ATOM 1275 N N . ASN A 1 172 ? -1.827 -5.268 7.777 1.00 96.50 172 ASN A N 1
ATOM 1276 C CA . ASN A 1 172 ? -0.523 -5.855 7.457 1.00 96.50 172 ASN A CA 1
ATOM 1277 C C . ASN A 1 172 ? -0.623 -7.356 7.160 1.00 96.50 172 ASN A C 1
ATOM 1279 O O . ASN A 1 172 ? -0.099 -7.837 6.151 1.00 96.50 172 ASN A O 1
ATOM 1283 N N . SER A 1 173 ? -1.303 -8.104 8.032 1.00 96.06 173 SER A N 1
ATOM 1284 C CA . SER A 1 173 ? -1.488 -9.552 7.872 1.00 96.06 173 SER A CA 1
ATOM 1285 C C . SER A 1 173 ? -2.385 -9.901 6.679 1.00 96.06 173 SER A C 1
ATOM 1287 O O . SER A 1 173 ? -2.097 -10.852 5.944 1.00 96.06 173 SER A O 1
ATOM 1289 N N . THR A 1 174 ? -3.418 -9.096 6.424 1.00 96.75 174 THR A N 1
ATOM 1290 C CA . THR A 1 174 ? -4.322 -9.275 5.281 1.00 96.75 174 THR A CA 1
ATOM 1291 C C . THR A 1 174 ? -3.598 -9.044 3.957 1.00 96.75 174 THR A C 1
ATOM 1293 O O . THR A 1 174 ? -3.662 -9.892 3.071 1.00 96.75 174 THR A O 1
ATOM 1296 N N . ILE A 1 175 ? -2.819 -7.967 3.828 1.00 95.75 175 ILE A N 1
ATOM 1297 C CA . ILE A 1 175 ? -2.005 -7.713 2.628 1.00 95.75 175 ILE A CA 1
ATOM 1298 C C . ILE A 1 175 ? -0.957 -8.823 2.463 1.00 95.75 175 ILE A C 1
ATOM 1300 O O . ILE A 1 175 ? -0.783 -9.381 1.381 1.00 95.75 175 ILE A O 1
ATOM 1304 N N . ALA A 1 176 ? -0.266 -9.211 3.538 1.00 92.12 176 ALA A N 1
ATOM 1305 C CA . ALA A 1 176 ? 0.771 -10.238 3.458 1.00 92.12 176 ALA A CA 1
ATOM 1306 C C . ALA A 1 176 ? 0.255 -11.601 2.957 1.00 92.12 176 ALA A C 1
ATOM 1308 O O . ALA A 1 176 ? 1.032 -12.341 2.338 1.00 92.12 176 ALA A O 1
ATOM 1309 N N . SER A 1 177 ? -1.016 -11.924 3.213 1.00 92.56 177 SER A N 1
ATOM 1310 C CA . SER A 1 177 ? -1.652 -13.188 2.823 1.00 92.56 177 SER A CA 1
ATOM 1311 C C . SER A 1 177 ? -2.417 -13.115 1.501 1.00 92.56 177 SER A C 1
ATOM 1313 O O . SER A 1 177 ? -2.351 -14.077 0.739 1.00 92.56 177 SER A O 1
ATOM 1315 N N . ASN A 1 178 ? -3.078 -11.994 1.200 1.00 93.06 178 ASN A N 1
ATOM 1316 C CA . ASN A 1 178 ? -4.013 -11.896 0.076 1.00 93.06 178 ASN A CA 1
ATOM 1317 C C . ASN A 1 178 ? -3.522 -11.044 -1.103 1.00 93.06 178 ASN A C 1
ATOM 1319 O O . ASN A 1 178 ? -4.231 -10.957 -2.100 1.00 93.06 178 ASN A O 1
ATOM 1323 N N . VAL A 1 179 ? -2.319 -10.445 -1.056 1.00 90.06 179 VAL A N 1
ATOM 1324 C CA . VAL A 1 179 ? -1.757 -9.818 -2.272 1.00 90.06 179 VAL A CA 1
ATOM 1325 C C . VAL A 1 179 ? -1.723 -10.858 -3.395 1.00 90.06 179 VAL A C 1
ATOM 1327 O O . VAL A 1 179 ? -1.077 -11.897 -3.199 1.00 90.06 179 VAL A O 1
ATOM 1330 N N . PRO A 1 180 ? -2.364 -10.580 -4.550 1.00 83.38 180 PRO A N 1
ATOM 1331 C CA . PRO A 1 180 ? -2.437 -11.522 -5.650 1.00 83.38 180 PRO A CA 1
ATOM 1332 C C . PRO A 1 180 ? -1.052 -12.025 -6.046 1.00 83.38 180 PRO A C 1
ATOM 1334 O O . PRO A 1 180 ? -0.109 -11.256 -6.247 1.00 83.38 180 PRO A O 1
ATOM 1337 N N . LEU A 1 181 ? -0.939 -13.343 -6.147 1.00 82.00 181 LEU A N 1
ATOM 1338 C CA . LEU A 1 181 ? 0.214 -14.024 -6.706 1.00 82.00 181 LEU A CA 1
ATOM 1339 C C . LEU A 1 181 ? -0.257 -14.727 -7.967 1.00 82.00 181 LEU A C 1
ATOM 1341 O O . LEU A 1 181 ? -1.324 -15.336 -7.978 1.00 82.00 181 LEU A O 1
ATOM 1345 N N . VAL A 1 182 ? 0.539 -14.650 -9.023 1.00 72.12 182 VAL A N 1
ATOM 1346 C CA . VAL A 1 182 ? 0.364 -15.569 -10.140 1.00 72.12 182 VAL A CA 1
ATOM 1347 C C . VAL A 1 182 ? 1.186 -16.816 -9.851 1.00 72.12 182 VAL A C 1
ATOM 1349 O O . VAL A 1 182 ? 2.364 -16.724 -9.494 1.00 72.12 182 VAL A O 1
ATOM 1352 N N . ASP A 1 183 ? 0.568 -17.986 -9.980 1.00 57.62 183 ASP A N 1
ATOM 1353 C CA . ASP A 1 183 ? 1.319 -19.231 -9.947 1.00 57.62 183 ASP A CA 1
ATOM 1354 C C . ASP A 1 183 ? 2.254 -19.263 -11.156 1.00 57.62 183 ASP A C 1
ATOM 1356 O O . ASP A 1 183 ? 1.841 -19.044 -12.298 1.00 57.62 183 ASP A O 1
ATOM 1360 N N . ALA A 1 184 ? 3.529 -19.563 -10.918 1.00 48.00 184 ALA A N 1
ATOM 1361 C CA . ALA A 1 184 ? 4.492 -19.843 -11.975 1.00 48.00 184 ALA A CA 1
ATOM 1362 C C . ALA A 1 184 ? 4.215 -21.231 -12.584 1.00 48.00 184 ALA A C 1
ATOM 1364 O O . ALA A 1 184 ? 5.074 -22.112 -12.566 1.00 48.00 184 ALA A O 1
ATOM 1365 N N . GLN A 1 185 ? 3.002 -21.477 -13.087 1.00 40.00 185 GLN A N 1
ATOM 1366 C CA . GLN A 1 185 ? 2.692 -22.728 -13.764 1.00 40.00 185 GLN A CA 1
ATOM 1367 C C . GLN A 1 185 ? 3.064 -22.621 -15.248 1.00 40.00 185 GLN A C 1
ATOM 1369 O O . GLN A 1 185 ? 2.348 -22.064 -16.075 1.00 40.00 185 GLN A O 1
ATOM 1374 N N . SER A 1 186 ? 4.216 -23.230 -15.549 1.00 38.72 186 SER A N 1
ATOM 1375 C CA . SER A 1 186 ? 4.721 -23.668 -16.859 1.00 38.72 186 SER A CA 1
ATOM 1376 C C . SER A 1 186 ? 5.125 -22.599 -17.884 1.00 38.72 186 SER A C 1
ATOM 1378 O O . SER A 1 186 ? 4.471 -22.404 -18.903 1.00 38.72 186 SER A O 1
ATOM 1380 N N . THR A 1 187 ? 6.354 -22.089 -17.755 1.00 36.78 187 THR A N 1
ATOM 1381 C CA . THR A 1 187 ? 7.223 -21.911 -18.933 1.00 36.78 187 THR A CA 1
ATOM 1382 C C . THR A 1 187 ? 7.595 -23.292 -19.490 1.00 36.78 187 THR A C 1
ATOM 1384 O O . THR A 1 187 ? 8.708 -23.781 -19.311 1.00 36.78 187 THR A O 1
ATOM 1387 N N . GLY A 1 188 ? 6.620 -23.957 -20.104 1.00 36.00 188 GLY A N 1
ATOM 1388 C CA . GLY A 1 188 ? 6.816 -25.069 -21.022 1.00 36.00 188 GLY A CA 1
ATOM 1389 C C . GLY A 1 188 ? 6.556 -24.539 -22.425 1.00 36.00 188 GLY A C 1
ATOM 1390 O O . GLY A 1 188 ? 5.470 -24.051 -22.714 1.00 36.00 188 GLY A O 1
ATOM 1391 N N . THR A 1 189 ? 7.575 -24.570 -23.270 1.00 39.75 189 THR A N 1
ATOM 1392 C CA . THR A 1 189 ? 7.546 -24.252 -24.700 1.00 39.75 189 THR A CA 1
ATOM 1393 C C . THR A 1 189 ? 6.261 -24.718 -25.401 1.00 39.75 189 THR A C 1
ATOM 1395 O O . THR A 1 189 ? 6.038 -25.921 -25.513 1.00 39.75 189 THR A O 1
ATOM 1398 N N . SER A 1 190 ? 5.468 -23.786 -25.946 1.00 36.47 190 SER A N 1
ATOM 1399 C CA . SER A 1 190 ? 4.994 -23.737 -27.350 1.00 36.47 190 SER A CA 1
ATOM 1400 C C . SER A 1 190 ? 3.801 -22.784 -27.526 1.00 36.47 190 SER A C 1
ATOM 1402 O O . SER A 1 190 ? 2.921 -22.712 -26.682 1.00 36.47 190 SER A O 1
ATOM 1404 N N . ALA A 1 191 ? 3.847 -22.059 -28.648 1.00 38.62 191 ALA A N 1
ATOM 1405 C CA . ALA A 1 191 ? 2.848 -21.224 -29.323 1.00 38.62 191 ALA A CA 1
ATOM 1406 C C . ALA A 1 191 ? 1.404 -21.138 -28.769 1.00 38.62 191 ALA A C 1
ATOM 1408 O O . ALA A 1 191 ? 0.752 -22.139 -28.489 1.00 38.62 191 ALA A O 1
ATOM 1409 N N . ALA A 1 192 ? 0.873 -19.908 -28.775 1.00 36.97 192 ALA A N 1
ATOM 1410 C CA . ALA A 1 192 ? -0.550 -19.600 -28.609 1.00 36.97 192 ALA A CA 1
ATOM 1411 C C . ALA A 1 192 ? -1.438 -20.408 -29.588 1.00 36.97 192 ALA A C 1
ATOM 1413 O O . ALA A 1 192 ? -0.993 -20.731 -30.694 1.00 36.97 192 ALA A O 1
ATOM 1414 N N . PRO A 1 193 ? -2.717 -20.654 -29.241 1.00 40.94 193 PRO A N 1
ATOM 1415 C CA . PRO A 1 193 ? -3.710 -19.638 -29.596 1.00 40.94 193 PRO A CA 1
ATOM 1416 C C . PRO A 1 193 ? -4.845 -19.404 -28.576 1.00 40.94 193 PRO A C 1
ATOM 1418 O O . PRO A 1 193 ? -5.229 -20.267 -27.798 1.00 40.94 193 PRO A O 1
ATOM 1421 N N . SER A 1 194 ? -5.375 -18.179 -28.663 1.00 42.88 194 SER A N 1
ATOM 1422 C CA . SER A 1 194 ? -6.753 -17.713 -28.438 1.00 42.88 194 SER A CA 1
ATOM 1423 C C . SER A 1 194 ? -7.786 -18.687 -27.847 1.00 42.88 194 SER A C 1
ATOM 1425 O O . SER A 1 194 ? -8.210 -19.615 -28.526 1.00 42.88 194 SER A O 1
ATOM 1427 N N . SER A 1 195 ? -8.329 -18.341 -26.673 1.00 37.34 195 SER A N 1
ATOM 1428 C CA . SER A 1 195 ? -9.763 -18.037 -26.506 1.00 37.34 195 SER A CA 1
ATOM 1429 C C . SER A 1 195 ? -10.070 -17.663 -25.053 1.00 37.34 195 SER A C 1
ATOM 1431 O O . SER A 1 195 ? -9.724 -18.394 -24.130 1.00 37.34 195 SER A O 1
ATOM 1433 N N . TYR A 1 196 ? -10.759 -16.536 -24.861 1.00 46.12 196 TYR A N 1
ATOM 1434 C CA . TYR A 1 196 ? -11.504 -16.238 -23.640 1.00 46.12 196 TYR A CA 1
ATOM 1435 C C . TYR A 1 196 ? -12.450 -17.401 -23.327 1.00 46.12 196 TYR A C 1
ATOM 1437 O O . TYR A 1 196 ? -13.322 -17.690 -24.145 1.00 46.12 196 TYR A O 1
ATOM 1445 N N . GLN A 1 197 ? -12.346 -18.001 -22.141 1.00 35.19 197 GLN A N 1
ATOM 1446 C CA . GLN A 1 197 ? -13.509 -18.574 -21.470 1.00 35.19 197 GLN A CA 1
ATOM 1447 C C . GLN A 1 197 ? -13.308 -18.692 -19.957 1.00 35.19 197 GLN A C 1
ATOM 1449 O O . GLN A 1 197 ? -12.320 -19.202 -19.440 1.00 35.19 197 GLN A O 1
ATOM 1454 N N . THR A 1 198 ? -14.313 -18.151 -19.285 1.00 43.88 198 THR A N 1
ATOM 1455 C CA . THR A 1 198 ? -14.667 -18.197 -17.876 1.00 43.88 198 THR A CA 1
ATOM 1456 C C . THR A 1 198 ? -14.498 -19.575 -17.242 1.00 43.88 198 THR A C 1
ATOM 1458 O O . THR A 1 198 ? -15.115 -20.526 -17.705 1.00 43.88 198 THR A O 1
ATOM 1461 N N . LEU A 1 199 ? -13.822 -19.642 -16.091 1.00 36.06 199 LEU A N 1
ATOM 1462 C CA . LEU A 1 199 ? -14.066 -20.674 -15.081 1.00 36.06 199 LEU A CA 1
ATOM 1463 C C . LEU A 1 199 ? -14.004 -20.052 -13.680 1.00 36.06 199 LEU A C 1
ATOM 1465 O O . LEU A 1 199 ? -12.964 -19.967 -13.035 1.00 36.06 199 LEU A O 1
ATOM 1469 N N . ARG A 1 200 ? -15.182 -19.635 -13.201 1.00 50.41 200 ARG A N 1
ATOM 1470 C CA . ARG A 1 200 ? -15.512 -19.778 -11.783 1.00 50.41 200 ARG A CA 1
ATOM 1471 C C . ARG A 1 200 ? -15.552 -21.275 -11.491 1.00 50.41 200 ARG A C 1
ATOM 1473 O O . ARG A 1 200 ? -16.401 -21.963 -12.049 1.00 50.41 200 ARG A O 1
ATOM 1480 N N . SER A 1 201 ? -14.740 -21.749 -10.556 1.00 37.66 201 SER A N 1
ATOM 1481 C CA . SER A 1 201 ? -15.166 -22.851 -9.697 1.00 37.66 201 SER A CA 1
ATOM 1482 C C . SER A 1 201 ? -14.425 -22.849 -8.365 1.00 37.66 201 SER A C 1
ATOM 1484 O O . SER A 1 201 ? -13.229 -23.108 -8.300 1.00 37.66 201 SER A O 1
ATOM 1486 N N . SER A 1 202 ? -15.216 -22.628 -7.319 1.00 48.34 202 SER A N 1
ATOM 1487 C CA . SER A 1 202 ? -15.227 -23.469 -6.124 1.00 48.34 202 SER A CA 1
ATOM 1488 C C . SER A 1 202 ? -13.936 -23.555 -5.312 1.00 48.34 202 SER A C 1
ATOM 1490 O O . SER A 1 202 ? -13.259 -24.576 -5.288 1.00 48.34 202 SER A O 1
ATOM 1492 N N . GLY A 1 203 ? -13.694 -22.509 -4.526 1.00 34.06 203 GLY A N 1
ATOM 1493 C CA . GLY A 1 203 ? -12.978 -22.612 -3.259 1.00 34.06 203 GLY A CA 1
ATOM 1494 C C . GLY A 1 203 ? -13.936 -22.311 -2.111 1.00 34.06 203 GLY A C 1
ATOM 1495 O O . GLY A 1 203 ? -14.121 -21.157 -1.738 1.00 34.06 203 GLY A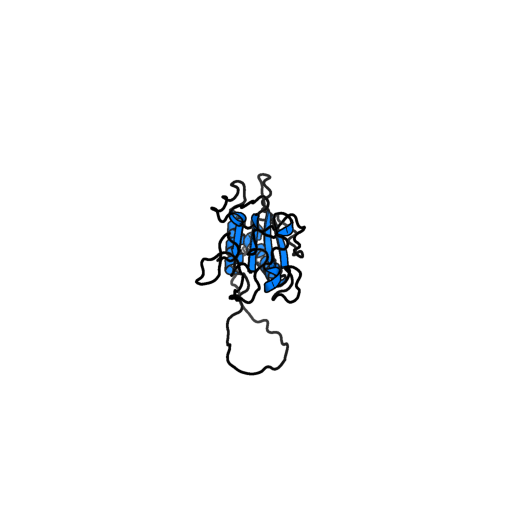 O 1
ATOM 1496 N N . THR A 1 204 ? -14.585 -23.342 -1.576 1.00 33.91 204 THR A N 1
ATOM 1497 C CA . THR A 1 204 ? -15.410 -23.282 -0.366 1.00 33.91 204 THR A CA 1
ATOM 1498 C C . THR A 1 204 ? -14.524 -22.852 0.807 1.00 33.91 204 THR A C 1
ATOM 1500 O O . THR A 1 204 ? -13.836 -23.675 1.408 1.00 33.91 204 THR A O 1
ATOM 1503 N N . ARG A 1 205 ? -14.500 -21.556 1.143 1.00 39.28 205 ARG A N 1
ATOM 1504 C CA . ARG A 1 205 ? -13.949 -21.103 2.426 1.00 39.28 205 ARG A CA 1
ATOM 1505 C C . ARG A 1 205 ? -14.986 -21.409 3.503 1.00 39.28 205 ARG A C 1
ATOM 1507 O O . ARG A 1 205 ? -16.037 -20.777 3.564 1.00 39.28 205 ARG A O 1
ATOM 1514 N N . LEU A 1 206 ? -14.693 -22.418 4.322 1.00 33.94 206 LEU A N 1
ATOM 1515 C CA . LEU A 1 206 ? -15.365 -22.660 5.596 1.00 33.94 206 LEU A CA 1
ATOM 1516 C C . LEU A 1 206 ? -15.187 -21.413 6.473 1.00 33.94 206 LEU A C 1
ATOM 1518 O O . LEU A 1 206 ? -14.139 -21.206 7.077 1.00 33.94 206 LEU A O 1
ATOM 1522 N N . SER A 1 207 ? -16.213 -20.565 6.492 1.00 37.84 207 SER A N 1
ATOM 1523 C CA . SER A 1 207 ? -16.358 -19.476 7.451 1.00 37.84 207 SER A CA 1
ATOM 1524 C C . SER A 1 207 ? -16.852 -20.064 8.771 1.00 37.84 207 SER A C 1
ATOM 1526 O O . SER A 1 207 ? -18.004 -20.482 8.892 1.00 37.84 207 SER A O 1
ATOM 1528 N N . ALA A 1 208 ? -15.963 -20.123 9.759 1.00 40.47 208 ALA A N 1
ATOM 1529 C CA . ALA A 1 208 ? -16.328 -20.328 11.149 1.00 40.47 208 ALA A CA 1
ATOM 1530 C C . ALA A 1 208 ? -16.658 -18.965 11.774 1.00 40.47 208 ALA A C 1
ATOM 1532 O O . ALA A 1 208 ? -15.766 -18.302 12.289 1.00 40.47 208 ALA A O 1
ATOM 1533 N N . ASN A 1 209 ? -17.917 -18.533 11.658 1.00 41.69 209 ASN A N 1
ATOM 1534 C CA . ASN A 1 209 ? -18.685 -17.809 12.684 1.00 41.69 209 ASN A CA 1
ATOM 1535 C C . ASN A 1 209 ? -19.921 -17.146 12.067 1.00 41.69 209 ASN A C 1
ATOM 1537 O O . ASN A 1 209 ? -19.833 -16.091 11.446 1.00 41.69 209 ASN A O 1
ATOM 1541 N N . ALA A 1 210 ? -21.088 -17.737 12.315 1.00 34.12 210 ALA A N 1
ATOM 1542 C CA . ALA A 1 210 ? -22.360 -17.027 12.294 1.00 34.12 210 ALA A CA 1
ATOM 1543 C C . ALA A 1 210 ? -23.335 -17.739 13.240 1.00 34.12 210 ALA A C 1
ATOM 1545 O O . ALA A 1 210 ? -24.052 -18.665 12.867 1.00 34.12 210 ALA A O 1
ATOM 1546 N N . THR A 1 211 ? -23.334 -17.324 14.501 1.00 37.75 211 THR A N 1
ATOM 1547 C CA . THR A 1 211 ? -24.519 -17.408 15.353 1.00 37.75 211 THR A CA 1
ATOM 1548 C C . THR A 1 211 ? -25.539 -16.389 14.845 1.00 37.75 211 THR A C 1
ATOM 1550 O O . THR A 1 211 ? -25.165 -15.247 14.601 1.00 37.75 211 THR A O 1
ATOM 1553 N N . ILE A 1 212 ? -26.811 -16.786 14.699 1.00 35.56 212 ILE A N 1
ATOM 1554 C CA . ILE A 1 212 ? -28.022 -16.082 15.183 1.00 35.56 212 ILE A CA 1
ATOM 1555 C C . ILE A 1 212 ? -29.288 -16.673 14.528 1.00 35.56 212 ILE A C 1
ATOM 1557 O O . ILE A 1 212 ? -29.426 -16.709 13.313 1.00 35.56 212 ILE A O 1
ATOM 1561 N N . ALA A 1 213 ? -30.188 -17.106 15.419 1.00 36.31 213 ALA A N 1
ATOM 1562 C CA . ALA A 1 213 ? -31.652 -17.129 15.373 1.00 36.31 213 ALA A CA 1
ATOM 1563 C C . ALA A 1 213 ? -32.392 -17.518 14.081 1.00 36.31 213 ALA A C 1
ATOM 1565 O O . ALA A 1 213 ? -32.356 -16.806 13.089 1.00 36.31 213 ALA A O 1
ATOM 1566 N N . LEU A 1 214 ? -33.238 -18.548 14.204 1.00 34.53 214 LEU A N 1
ATOM 1567 C CA . LEU A 1 214 ? -34.683 -18.508 13.921 1.00 34.53 214 LEU A CA 1
ATOM 1568 C C . LEU A 1 214 ? -35.242 -19.923 14.110 1.00 34.53 214 LEU A C 1
ATOM 1570 O O . LEU A 1 214 ? -34.850 -20.820 13.380 1.00 34.53 214 LEU A O 1
ATOM 1574 N N . LEU A 1 215 ? -36.146 -20.121 15.073 1.00 32.97 215 LEU A N 1
ATOM 1575 C CA . LEU A 1 215 ? -37.356 -20.935 14.889 1.00 32.97 215 LEU A CA 1
ATOM 1576 C C . LEU A 1 215 ? -38.264 -20.768 16.120 1.00 32.97 215 LEU A C 1
ATOM 1578 O O . LEU A 1 215 ? -38.279 -21.565 17.054 1.00 32.97 215 LEU A O 1
ATOM 1582 N N . SER A 1 216 ? -39.026 -19.678 16.104 1.00 38.91 216 SER A N 1
ATOM 1583 C CA . SER A 1 216 ? -40.343 -19.645 16.734 1.00 38.91 216 SER A CA 1
ATOM 1584 C C . SER A 1 216 ? -41.346 -20.207 15.727 1.00 38.91 216 SER A C 1
ATOM 1586 O O . SER A 1 216 ? -41.188 -19.976 14.531 1.00 38.91 216 SER A O 1
ATOM 1588 N N . ILE A 1 217 ? -42.403 -20.843 16.240 1.00 44.31 217 ILE A N 1
ATOM 1589 C CA . ILE A 1 217 ? -43.564 -21.450 15.556 1.00 44.31 217 ILE A CA 1
ATOM 1590 C C . ILE A 1 217 ? -43.467 -22.979 15.449 1.00 44.31 217 ILE A C 1
ATOM 1592 O O . ILE A 1 217 ? -43.061 -23.536 14.438 1.00 44.31 217 ILE A O 1
ATOM 1596 N N . LEU A 1 218 ? -43.941 -23.641 16.507 1.00 37.41 218 LEU A N 1
ATOM 1597 C CA . LEU A 1 218 ? -44.888 -24.759 16.429 1.00 37.41 218 LEU A CA 1
ATOM 1598 C C . LEU A 1 218 ? -45.601 -24.846 17.787 1.00 37.41 218 LEU A C 1
ATOM 1600 O O . LEU A 1 218 ? -45.166 -25.506 18.726 1.00 37.41 218 LEU A O 1
ATOM 1604 N N . LEU A 1 219 ? -46.677 -24.069 17.897 1.00 40.44 219 LEU A N 1
ATOM 1605 C CA . LEU A 1 219 ? -47.691 -24.224 18.931 1.00 40.44 219 LEU A CA 1
ATOM 1606 C C . LEU A 1 219 ? -48.662 -25.345 18.520 1.00 40.44 219 LEU A C 1
ATOM 1608 O O . LEU A 1 219 ? -48.958 -25.508 17.339 1.00 40.44 219 LEU A O 1
ATOM 1612 N N . PHE A 1 220 ? -49.223 -25.992 19.544 1.00 37.72 220 PHE A N 1
ATOM 1613 C CA . PHE A 1 220 ? -50.411 -26.857 19.558 1.00 37.72 220 PHE A CA 1
ATOM 1614 C C . PHE A 1 220 ? -50.243 -28.340 19.191 1.00 37.72 220 PHE A C 1
ATOM 1616 O O . PHE A 1 220 ? -50.570 -28.760 18.088 1.00 37.72 220 PHE A O 1
ATOM 1623 N N . TRP A 1 221 ? -49.976 -29.167 20.212 1.00 35.69 221 TRP A N 1
ATOM 1624 C CA . TRP A 1 221 ? -50.846 -30.325 20.457 1.00 35.69 221 TRP A CA 1
ATOM 1625 C C . TRP A 1 221 ? -50.995 -30.659 21.955 1.00 35.69 221 TRP A C 1
ATOM 1627 O O . TRP A 1 221 ? -50.087 -31.148 22.615 1.00 35.69 221 TRP A O 1
ATOM 1637 N N . THR A 1 222 ? -52.180 -30.289 22.448 1.00 48.44 222 THR A N 1
ATOM 1638 C CA . THR A 1 222 ? -53.076 -30.960 23.409 1.00 48.44 222 THR A CA 1
ATOM 1639 C C . THR A 1 222 ? -52.619 -31.370 24.815 1.00 48.44 222 THR A C 1
ATOM 1641 O O . THR A 1 222 ? -51.755 -32.211 25.039 1.00 48.44 222 THR A O 1
ATOM 1644 N N . SER A 1 223 ? -53.383 -30.807 25.751 1.00 43.62 223 SER A N 1
ATOM 1645 C CA . SER A 1 223 ? -53.477 -31.042 27.187 1.00 43.62 223 SER A CA 1
ATOM 1646 C C . SER A 1 223 ? -54.120 -32.393 27.559 1.00 43.62 223 SER A C 1
ATOM 1648 O O . SER A 1 223 ? -54.996 -32.882 26.853 1.00 43.62 223 SER A O 1
ATOM 1650 N N . LYS A 1 224 ? -53.694 -32.912 28.718 1.00 41.50 224 LYS A N 1
ATOM 1651 C CA . LYS A 1 224 ? -54.372 -33.773 29.714 1.00 41.50 224 LYS A CA 1
ATOM 1652 C C . LYS A 1 224 ? -55.803 -34.290 29.447 1.00 41.50 224 LYS A C 1
ATOM 1654 O O . LYS A 1 224 ? -56.733 -33.498 29.333 1.00 41.50 224 LYS A O 1
ATOM 1659 N N . ALA A 1 225 ? -55.961 -35.606 29.629 1.00 48.53 225 ALA A N 1
ATOM 1660 C CA . ALA A 1 225 ? -57.078 -36.341 30.263 1.00 48.53 225 ALA A CA 1
ATOM 1661 C C . ALA A 1 225 ? -56.567 -37.799 30.446 1.00 48.53 225 ALA A C 1
ATOM 1663 O O . ALA A 1 225 ? -55.930 -38.289 29.521 1.00 48.53 225 ALA A O 1
ATOM 1664 N N . PHE A 1 226 ? -56.667 -38.554 31.543 1.00 48.38 226 PHE A N 1
ATOM 1665 C CA . PHE A 1 226 ? -57.468 -38.602 32.769 1.00 48.38 226 PHE A CA 1
ATOM 1666 C C . PHE A 1 226 ? -56.575 -39.150 33.900 1.00 48.38 226 PHE A C 1
ATOM 1668 O O . PHE A 1 226 ? -55.646 -39.924 33.570 1.00 48.38 226 PHE A O 1
#

Solvent-accessible surface area (backbone atoms only — not comparable to full-atom values): 14039 Å² total; per-residue (Å²): 113,34,40,62,50,62,22,23,38,43,87,95,51,92,57,75,27,54,82,98,60,84,52,96,57,69,43,57,54,62,35,50,61,66,45,65,86,74,50,64,85,75,54,63,53,51,48,39,36,88,82,72,38,53,40,74,38,63,85,40,59,53,29,29,32,16,30,37,58,49,52,46,55,50,97,81,79,52,85,33,41,36,29,43,39,20,24,39,49,54,42,56,55,47,52,55,54,38,46,73,76,38,39,91,45,28,50,97,77,66,88,67,54,80,40,78,53,57,75,84,46,92,64,78,46,81,42,16,40,68,33,25,30,67,37,25,25,32,36,36,22,34,73,90,45,72,28,63,21,82,78,71,72,53,74,74,55,77,76,75,87,84,52,62,58,69,50,50,53,44,48,53,54,43,50,74,71,64,58,80,71,74,80,90,78,67,100,62,94,74,80,88,82,91,77,95,77,90,78,91,76,88,79,86,74,86,76,90,82,80,90,80,90,87,86,85,88,86,81,87,85,82,81,91,86,134

Secondary structure (DSSP, 8-state):
---SSTTTT-TT---SS-TT---TTSSPPP----GGGS-TTT-TTT--HHHH--TT-TTSTT-SEEEEEEE---TTS---EEEEEEEHHHHHHHHHHHHHHHGGGS-SS-----EE--TTSSSS-GGGEEEEETTTTEEEEETT---THHHH--PPPPPPSSS-HHHHHHHHHHHHHHS-----------------------------------------------

Mean predicted aligned error: 13.0 Å

pLDDT: mean 75.99, std 21.59, range [32.97, 97.75]

Nearest PDB structures (foldseek):
  6sgb-assembly1_FR  TM=4.016E-01  e=4.114E-01  Trypanosoma brucei brucei
  6sgb-assembly1_FS  TM=3.759E-01  e=4.676E-01  Trypanosoma brucei brucei
  6dxw-assembly4_D  TM=5.503E-01  e=5.011E+00  Homo sapiens
  8db1-assembly3_C  TM=3.536E-01  e=4.408E+00  Fusarium fujikuroi

Sequence (226 aa):
MGTRKFGSGYPGIPITGVAGRGFPFVFWPLAWGGAGAAGATTYHYLDNSTEYGPFDNSSRPGGVMTTAAFTALDLSQQHTTFHILADNFTVNSLIEDIHQACGSLMPSSPNITAAAYNDSLPAPKPEQAVQYYRASTVCLSLDGCNNTALFDNSTDTPLPTNINTSLLDCINSTIASNVPLVDAQSTGTSAAPSSYQTLRSSGTRLSANATIALLSILLFWTSKAF

Radius of gyration: 22.86 Å; Cα contacts (8 Å, |Δi|>4): 368; chains: 1; bounding box: 77×57×62 Å

Foldseek 3Di:
DFFLAAQGDDPPDPDGACPPHDQPQQFDAAAQPDVPVVCPPQQVRNHCCVPQNHQQPQPTVLGHKKKKKFWFDDPPPQTKIKMKIARNRQRVQLVVLLCVQPVVRGPVDDPIDIDGDDNVDPDDDSQQFGDAYRSNRMTMGIPPRGFCCNRVVDDGDDDDPRHDVVSVVRSVVSCRPRRDGDPPPDPPDDDDDDDDDDDDDDDPDPDPDDDDDDDDDDDDDDDDDD

Organism: NCBI:txid179855